Protein AF-A0A1N6MZE7-F1 (afdb_monomer)

Mean predicted aligned error: 17.65 Å

Foldseek 3Di:
DFDVLLVLLVVLQQVQAEPVRHRQWDWDWDCDPNDTAIWIKGKHQAVVSVVVSCVSSVADDPPDPDDCRHPQNSCLLLQWAWDPPVCVPDPRVRMTMTTRPDDPPFHDDPVLCVPQVRRPHDPVPPDSGRVVVCLNPPPVNVVSVVCRNPDDPPPDPPPDDPDPDDDDDDDDDDDDDDDDDDDDDDDDDDDDDDDDDDDDDDDDDDDDDDDDDDDDDDDDDDDDDD

Nearest PDB structures (foldseek):
  7ab2-assembly1_A  TM=2.166E-01  e=1.023E-01  Homo sapiens

Radius of gyration: 31.82 Å; Cα contacts (8 Å, |Δi|>4): 230; chains: 1; bounding box: 85×77×74 Å

pLDDT: mean 70.47, std 21.44, range [29.98, 97.25]

Solvent-accessible surface area (backbone atoms only — not comparable to full-atom values): 14855 Å² total; per-residue (Å²): 110,54,33,64,67,61,51,53,43,50,54,51,46,60,72,34,51,36,96,87,67,46,56,21,54,42,80,41,78,44,75,58,93,87,46,77,34,37,35,44,33,38,47,37,69,38,61,65,55,53,51,51,49,31,60,78,59,73,34,57,80,88,84,64,100,74,61,83,52,26,66,72,50,50,39,26,55,74,16,27,41,80,35,64,68,66,24,67,70,42,94,45,89,54,31,45,30,29,31,47,55,83,56,93,94,48,63,40,41,74,64,48,35,61,72,53,53,54,56,69,38,45,81,87,55,89,66,60,75,48,43,52,51,48,40,76,69,41,76,93,29,45,68,52,51,53,49,53,73,69,56,72,77,81,69,75,73,76,93,64,74,84,74,80,73,82,82,80,84,82,81,87,80,89,86,86,82,89,80,91,82,82,88,82,89,80,83,82,80,84,84,86,80,86,85,85,81,89,84,85,89,83,85,85,84,91,79,89,83,89,82,88,89,79,83,85,81,90,83,86,87,78,85,83,81,134

Secondary structure (DSSP, 8-state):
---HHHHHHHHHHHH-B-TTS-BSEEEEEEEETTEEEEEEEEEE-SHHHHHHHHHHTTPPPSSSTT-TTSHHHHHHHTTEEE-HHHHHHSS-TT-EEEEEPP-TT----HHHIIIIIGGG--TT----SSHHHHHHH-GGGHHHHHHHHH--------S---PPPP------------------------------------------------------------

Structure (mmCIF, N/CA/C/O backbone):
data_AF-A0A1N6MZE7-F1
#
_entry.id   AF-A0A1N6MZE7-F1
#
loop_
_atom_site.group_PDB
_atom_site.id
_atom_site.type_symbol
_atom_site.label_atom_id
_atom_site.label_alt_id
_atom_site.label_comp_id
_atom_site.label_asym_id
_atom_site.label_entity_id
_atom_site.label_seq_id
_atom_site.pdbx_PDB_ins_code
_atom_site.Cartn_x
_atom_site.Cartn_y
_atom_site.Cartn_z
_atom_site.occupancy
_atom_site.B_iso_or_equiv
_atom_site.auth_seq_id
_atom_site.auth_comp_id
_atom_site.auth_asym_id
_atom_site.auth_atom_id
_atom_site.pdbx_PDB_model_num
ATOM 1 N N . MET A 1 1 ? 16.487 -10.628 -1.265 1.00 71.69 1 MET A N 1
ATOM 2 C CA . MET A 1 1 ? 15.474 -11.278 -0.407 1.00 71.69 1 MET A CA 1
ATOM 3 C C . MET A 1 1 ? 14.456 -10.216 -0.022 1.00 71.69 1 MET A C 1
ATOM 5 O O . MET A 1 1 ? 14.913 -9.113 0.275 1.00 71.69 1 MET A O 1
ATOM 9 N N . PRO A 1 2 ? 13.144 -10.502 -0.085 1.00 80.56 2 PRO A N 1
ATOM 10 C CA . PRO A 1 2 ? 12.110 -9.539 0.282 1.00 80.56 2 PRO A CA 1
ATOM 11 C C . PRO A 1 2 ? 12.229 -9.109 1.754 1.00 80.56 2 PRO A C 1
ATOM 13 O O . PRO A 1 2 ? 12.645 -9.895 2.608 1.00 80.56 2 PRO A O 1
ATOM 16 N N . ASP A 1 3 ? 11.867 -7.863 2.052 1.00 87.06 3 ASP A N 1
ATOM 17 C CA . ASP A 1 3 ? 11.778 -7.343 3.419 1.00 87.06 3 ASP A CA 1
ATOM 18 C C . ASP A 1 3 ? 10.504 -7.862 4.108 1.00 87.06 3 ASP A C 1
ATOM 20 O O . ASP A 1 3 ? 9.404 -7.330 3.936 1.00 87.06 3 ASP A O 1
ATOM 24 N N . LEU A 1 4 ? 10.671 -8.908 4.922 1.00 88.12 4 LEU A N 1
ATOM 25 C CA . LEU A 1 4 ? 9.580 -9.562 5.648 1.00 88.12 4 LEU A CA 1
ATOM 26 C C . LEU A 1 4 ? 8.876 -8.633 6.649 1.00 88.12 4 LEU A C 1
ATOM 28 O O . LEU A 1 4 ? 7.691 -8.823 6.929 1.00 88.12 4 LEU A O 1
ATOM 32 N N . ALA A 1 5 ? 9.573 -7.628 7.190 1.00 88.31 5 ALA A N 1
ATOM 33 C CA . ALA A 1 5 ? 8.978 -6.683 8.128 1.00 88.31 5 ALA A CA 1
ATOM 34 C C . ALA A 1 5 ? 8.062 -5.691 7.400 1.00 88.31 5 ALA A C 1
ATOM 36 O O . ALA A 1 5 ? 6.988 -5.358 7.904 1.00 88.31 5 ALA A O 1
ATOM 37 N N . LEU A 1 6 ? 8.453 -5.241 6.203 1.00 89.25 6 LEU A N 1
ATOM 38 C CA . LEU A 1 6 ? 7.577 -4.441 5.343 1.00 89.25 6 LEU A CA 1
ATOM 39 C C . LEU A 1 6 ? 6.394 -5.251 4.817 1.00 89.25 6 LEU A C 1
ATOM 41 O O . LEU A 1 6 ? 5.282 -4.730 4.775 1.00 89.25 6 LEU A O 1
ATOM 45 N N . GLU A 1 7 ? 6.596 -6.523 4.481 1.00 92.06 7 GLU A N 1
ATOM 46 C CA . GLU A 1 7 ? 5.508 -7.405 4.059 1.00 92.06 7 GLU A CA 1
ATOM 47 C C . GLU A 1 7 ? 4.492 -7.640 5.188 1.00 92.06 7 GLU A C 1
ATOM 49 O O . GLU A 1 7 ? 3.283 -7.542 4.975 1.00 92.06 7 GLU A O 1
ATOM 54 N N . ALA A 1 8 ? 4.963 -7.896 6.413 1.00 92.56 8 ALA A N 1
ATOM 55 C CA . ALA A 1 8 ? 4.100 -8.027 7.583 1.00 92.56 8 ALA A CA 1
ATOM 56 C C . ALA A 1 8 ? 3.317 -6.735 7.866 1.00 92.56 8 ALA A C 1
ATOM 58 O O . ALA A 1 8 ? 2.106 -6.792 8.074 1.00 92.56 8 ALA A O 1
ATOM 59 N N . PHE A 1 9 ? 3.978 -5.575 7.796 1.00 94.06 9 PHE A N 1
ATOM 60 C CA . PHE A 1 9 ? 3.305 -4.284 7.938 1.00 94.06 9 PHE A CA 1
ATOM 61 C C . PHE A 1 9 ? 2.240 -4.071 6.854 1.00 94.06 9 PHE A C 1
ATOM 63 O O . PHE A 1 9 ? 1.120 -3.672 7.163 1.00 94.06 9 PHE A O 1
ATOM 70 N N . PHE A 1 10 ? 2.555 -4.389 5.595 1.00 95.25 10 PHE A N 1
ATOM 71 C CA . PHE A 1 10 ? 1.608 -4.273 4.490 1.00 95.25 10 PHE A CA 1
ATOM 72 C C . PHE A 1 10 ? 0.380 -5.177 4.680 1.00 95.25 10 PHE A C 1
ATOM 74 O O . PHE A 1 10 ? -0.740 -4.747 4.412 1.00 95.25 10 PHE A O 1
ATOM 81 N N . ARG A 1 11 ? 0.557 -6.397 5.206 1.00 95.88 11 ARG A N 1
ATOM 82 C CA . ARG A 1 11 ? -0.563 -7.289 5.556 1.00 95.88 11 ARG A CA 1
ATOM 83 C C . ARG A 1 11 ? -1.476 -6.693 6.625 1.00 95.88 11 ARG A C 1
ATOM 85 O O . ARG A 1 11 ? -2.691 -6.821 6.516 1.00 95.88 11 ARG A O 1
ATOM 92 N N . GLU A 1 12 ? -0.921 -6.051 7.649 1.00 96.81 12 GLU A N 1
ATOM 93 C CA . GLU A 1 12 ? -1.741 -5.383 8.668 1.00 96.81 12 GLU A CA 1
ATOM 94 C C . GLU A 1 12 ? -2.448 -4.146 8.116 1.00 96.81 12 GLU A C 1
ATOM 96 O O . GLU A 1 12 ? -3.631 -3.937 8.396 1.00 96.81 12 GLU A O 1
ATOM 101 N N . LEU A 1 13 ? -1.771 -3.375 7.263 1.00 96.88 13 LEU A N 1
ATOM 102 C CA . LEU A 1 13 ? -2.368 -2.248 6.553 1.00 96.88 13 LEU A CA 1
ATOM 103 C C . LEU A 1 13 ? -3.568 -2.693 5.703 1.00 96.88 13 LEU A C 1
ATOM 105 O O . LEU A 1 13 ? -4.629 -2.084 5.784 1.00 96.88 13 LEU A O 1
ATOM 109 N N . GLU A 1 14 ? -3.437 -3.788 4.954 1.00 96.31 14 GLU A N 1
ATOM 110 C CA . GLU A 1 14 ? -4.510 -4.333 4.116 1.00 96.31 14 GLU A CA 1
ATOM 111 C C . GLU A 1 14 ? -5.742 -4.775 4.922 1.00 96.31 14 GLU A C 1
ATOM 113 O O . GLU A 1 14 ? -6.877 -4.573 4.495 1.00 96.31 14 GLU A O 1
ATOM 118 N N . LYS A 1 15 ? -5.538 -5.364 6.104 1.00 96.94 15 LYS A N 1
ATOM 119 C CA . LYS A 1 15 ? -6.638 -5.805 6.980 1.00 96.94 15 LYS A CA 1
ATOM 120 C C . LYS A 1 15 ? -7.346 -4.649 7.684 1.00 96.94 15 LYS A C 1
ATOM 122 O O . LYS A 1 15 ? -8.407 -4.853 8.271 1.00 96.94 15 LYS A O 1
ATOM 127 N N . THR A 1 16 ? -6.742 -3.465 7.703 1.00 96.94 16 THR A N 1
ATOM 128 C CA . THR A 1 16 ? -7.241 -2.334 8.484 1.00 96.94 16 THR A CA 1
ATOM 129 C C . THR A 1 16 ? -8.435 -1.688 7.791 1.00 96.94 16 THR A C 1
ATOM 131 O O . THR A 1 16 ? -8.439 -1.473 6.577 1.00 96.94 16 THR A O 1
ATOM 134 N N . ARG A 1 17 ? -9.466 -1.374 8.577 1.00 97.25 17 ARG A N 1
ATOM 135 C CA . ARG A 1 17 ? -10.701 -0.748 8.106 1.00 97.25 17 ARG A CA 1
ATOM 136 C C . ARG A 1 17 ? -10.996 0.520 8.895 1.00 97.25 17 ARG A C 1
ATOM 138 O O . ARG A 1 17 ? -10.693 0.597 10.083 1.00 97.25 17 ARG A O 1
ATOM 145 N N . ASN A 1 18 ? -11.591 1.491 8.218 1.00 95.38 18 ASN A N 1
ATOM 146 C CA . ASN A 1 18 ? -12.169 2.684 8.818 1.00 95.38 18 ASN A CA 1
ATOM 147 C C . ASN A 1 18 ? -13.479 2.344 9.564 1.00 95.38 18 ASN A C 1
ATOM 149 O O . ASN A 1 18 ? -14.044 1.267 9.340 1.00 95.38 18 ASN A O 1
ATOM 153 N N . PRO A 1 19 ? -14.001 3.239 10.429 1.00 93.50 19 PRO A N 1
ATOM 154 C CA . PRO A 1 19 ? -15.222 2.995 11.207 1.00 93.50 19 PRO A CA 1
ATOM 155 C C . PRO A 1 19 ? -16.458 2.677 10.357 1.00 93.50 19 PRO A C 1
ATOM 157 O O . PRO A 1 19 ? -17.331 1.929 10.785 1.00 93.50 19 PRO A O 1
ATOM 160 N N . ASN A 1 20 ? -16.518 3.196 9.129 1.00 91.94 20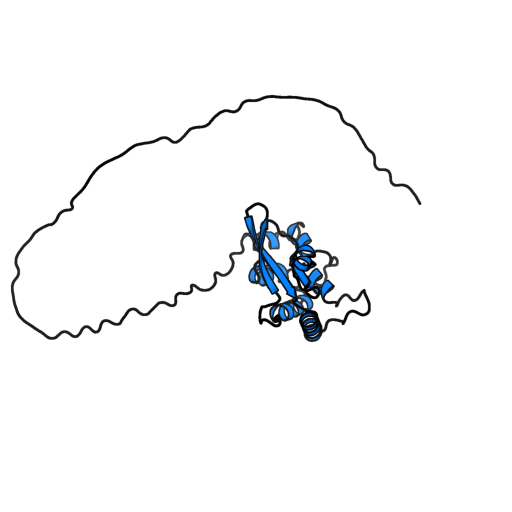 ASN A N 1
ATOM 161 C CA . ASN A 1 20 ? -17.568 2.883 8.157 1.00 91.94 20 ASN A CA 1
ATOM 162 C C . ASN A 1 20 ? -17.408 1.505 7.473 1.00 91.94 20 ASN A C 1
ATOM 164 O O . ASN A 1 20 ? -18.162 1.178 6.559 1.00 91.94 20 ASN A O 1
ATOM 168 N N . GLY A 1 21 ? -16.413 0.705 7.867 1.00 92.88 21 GLY A N 1
ATOM 169 C CA . GLY A 1 21 ? -16.126 -0.618 7.312 1.00 92.88 21 GLY A CA 1
ATOM 170 C C . GLY A 1 21 ? -15.321 -0.612 6.007 1.00 92.88 21 GLY A C 1
ATOM 171 O O . GLY A 1 21 ? -14.968 -1.689 5.506 1.00 92.88 21 GLY A O 1
ATOM 172 N N . THR A 1 22 ? -14.991 0.560 5.455 1.00 94.69 22 THR A N 1
ATOM 173 C CA . THR A 1 22 ? -14.160 0.661 4.247 1.00 94.69 22 THR A CA 1
ATOM 174 C C . THR A 1 22 ? -12.702 0.297 4.551 1.00 94.69 22 THR A C 1
ATOM 176 O O . THR A 1 22 ? -12.198 0.641 5.620 1.00 94.69 22 THR A O 1
ATOM 179 N N . PRO A 1 23 ? -11.997 -0.424 3.661 1.00 96.81 23 PRO A N 1
ATOM 180 C CA . PRO A 1 23 ? -10.564 -0.665 3.821 1.00 96.81 23 PRO A CA 1
ATOM 181 C C . PRO A 1 23 ? -9.776 0.647 3.805 1.00 96.81 23 PRO A C 1
ATOM 183 O O . PRO A 1 23 ? -10.066 1.524 2.992 1.00 96.81 23 PRO A O 1
ATOM 186 N N . VAL A 1 24 ? -8.749 0.763 4.654 1.00 96.56 24 VAL A N 1
ATOM 187 C CA . VAL A 1 24 ? -7.870 1.946 4.625 1.00 96.56 24 VAL A CA 1
ATOM 188 C C . VAL A 1 24 ? -7.021 1.977 3.361 1.00 96.56 24 VAL A C 1
ATOM 190 O O . VAL A 1 24 ? -6.772 3.050 2.831 1.00 96.56 24 VAL A O 1
ATOM 193 N N . LEU A 1 25 ? -6.584 0.816 2.865 1.00 97.00 25 LEU A N 1
ATOM 194 C CA . LEU A 1 25 ? -5.833 0.680 1.620 1.00 97.00 25 LEU A CA 1
ATOM 195 C C . LEU A 1 25 ? -6.804 0.431 0.463 1.00 97.00 25 LEU A C 1
ATOM 197 O O . LEU A 1 25 ? -7.502 -0.582 0.442 1.00 97.00 25 LEU A O 1
ATOM 201 N N . CYS A 1 26 ? -6.827 1.331 -0.512 1.00 94.00 26 CYS A N 1
ATOM 202 C CA . CYS A 1 26 ? -7.754 1.278 -1.635 1.00 94.00 26 CYS A CA 1
ATOM 203 C C . CYS A 1 26 ? -7.086 1.642 -2.966 1.00 94.00 26 CYS A C 1
ATOM 205 O O . CYS A 1 26 ? -6.068 2.335 -3.013 1.00 94.00 26 CYS A O 1
ATOM 207 N N . GLU A 1 27 ? -7.672 1.150 -4.059 1.00 93.19 27 GLU A N 1
ATOM 208 C CA . GLU A 1 27 ? -7.318 1.576 -5.412 1.00 93.19 27 GLU A CA 1
ATOM 209 C C . GLU A 1 27 ? -8.042 2.886 -5.736 1.00 93.19 27 GLU A C 1
ATOM 211 O O . GLU A 1 27 ? -9.261 2.997 -5.588 1.00 93.19 27 GLU A O 1
ATOM 216 N N . HIS A 1 28 ? -7.292 3.870 -6.213 1.00 87.88 28 HIS A N 1
ATOM 217 C CA . HIS A 1 28 ? -7.796 5.151 -6.673 1.00 87.88 28 HIS A CA 1
ATOM 218 C C . HIS A 1 28 ? -7.475 5.327 -8.157 1.00 87.88 28 HIS A C 1
ATOM 220 O O . HIS A 1 28 ? -6.433 4.893 -8.643 1.00 87.88 28 HIS A O 1
ATOM 226 N N . HIS A 1 29 ? -8.376 5.970 -8.896 1.00 85.81 29 HIS A N 1
ATOM 227 C CA . HIS A 1 29 ? -8.136 6.307 -10.292 1.00 85.81 29 HIS A CA 1
ATOM 228 C C . HIS A 1 29 ? -7.615 7.727 -10.400 1.00 85.81 29 HIS A C 1
ATOM 230 O O . HIS A 1 29 ? -8.349 8.678 -10.147 1.00 85.81 29 HIS A O 1
ATOM 236 N N . GLU A 1 30 ? -6.378 7.860 -10.849 1.00 77.81 30 GLU A N 1
ATOM 237 C CA . GLU A 1 30 ? -5.796 9.151 -11.147 1.00 77.81 30 GLU A CA 1
ATOM 238 C C . GLU A 1 30 ? -6.003 9.492 -12.622 1.00 77.81 30 GLU A C 1
ATOM 240 O O . GLU A 1 30 ? -5.798 8.663 -13.509 1.00 77.81 30 GLU A O 1
ATOM 245 N N . SER A 1 31 ? -6.431 10.723 -12.888 1.00 69.38 31 SER A N 1
ATOM 246 C CA . SER A 1 31 ? -6.530 11.249 -14.249 1.00 69.38 31 SER A CA 1
ATOM 247 C C . SER A 1 31 ? -5.324 12.142 -14.510 1.00 69.38 31 SER A C 1
ATOM 249 O O . SER A 1 31 ? -5.370 13.340 -14.243 1.00 69.38 31 SER A O 1
ATOM 251 N N . ILE A 1 32 ? -4.232 11.559 -15.011 1.00 63.97 32 ILE A N 1
ATOM 252 C CA . ILE A 1 32 ? -3.054 12.316 -15.451 1.00 63.97 32 ILE A CA 1
ATOM 253 C C . ILE A 1 32 ? -3.088 12.379 -16.978 1.00 63.97 32 ILE A C 1
ATOM 255 O O . ILE A 1 32 ? -3.024 11.349 -17.644 1.00 63.97 32 ILE A O 1
ATOM 259 N N . ASN A 1 33 ? -3.153 13.585 -17.549 1.00 55.25 33 ASN A N 1
ATOM 260 C CA . ASN A 1 33 ? -3.057 13.809 -19.000 1.00 55.25 33 ASN A CA 1
ATOM 261 C C . ASN A 1 33 ? -4.025 12.938 -19.831 1.00 55.25 33 ASN A C 1
ATOM 263 O O . ASN A 1 33 ? -3.609 12.309 -20.798 1.00 55.25 33 ASN A O 1
ATOM 267 N N . GLN A 1 34 ? -5.304 12.874 -19.434 1.00 58.25 34 GLN A N 1
ATOM 268 C CA . GLN A 1 34 ? -6.376 12.087 -20.081 1.00 58.25 34 GLN A CA 1
ATOM 269 C C . GLN A 1 34 ? -6.224 10.555 -20.017 1.00 58.25 34 GLN A C 1
ATOM 271 O O . GLN A 1 34 ? -7.184 9.844 -20.311 1.00 58.25 34 GLN A O 1
ATOM 276 N N . ASN A 1 35 ? -5.088 10.037 -19.548 1.00 63.16 35 ASN A N 1
ATOM 277 C CA . ASN A 1 35 ? -4.936 8.625 -19.229 1.00 63.16 35 ASN A CA 1
ATOM 278 C C . ASN A 1 35 ? -5.392 8.377 -17.790 1.00 63.16 35 ASN A C 1
ATOM 280 O O . ASN A 1 35 ? -4.890 8.975 -16.836 1.00 63.16 35 ASN A O 1
ATOM 284 N N . ARG A 1 36 ? -6.375 7.487 -17.641 1.00 73.38 36 ARG A N 1
ATOM 285 C CA . ARG A 1 36 ? -6.889 7.061 -16.341 1.00 73.38 36 ARG A CA 1
ATOM 286 C C . ARG A 1 36 ? -6.038 5.903 -15.836 1.00 73.38 36 ARG A C 1
ATOM 288 O O . ARG A 1 36 ? -6.270 4.770 -16.243 1.00 73.38 36 ARG A O 1
ATOM 295 N N . THR A 1 37 ? -5.088 6.186 -14.954 1.00 82.12 37 THR A N 1
ATOM 296 C CA . THR A 1 37 ? -4.242 5.162 -14.328 1.00 82.12 37 THR A CA 1
ATOM 297 C C . THR A 1 37 ? -4.764 4.796 -12.944 1.00 82.12 37 THR A C 1
ATOM 299 O O . THR A 1 37 ? -5.327 5.631 -12.233 1.00 82.12 37 THR A O 1
ATOM 302 N N . ARG A 1 38 ? -4.598 3.539 -12.539 1.00 87.56 38 ARG A N 1
ATOM 303 C CA . ARG A 1 38 ? -4.862 3.088 -11.167 1.00 87.56 38 ARG A CA 1
ATOM 304 C C . ARG A 1 38 ? -3.631 3.292 -10.295 1.00 87.56 38 ARG A C 1
ATOM 306 O O . ARG A 1 38 ? -2.525 2.951 -10.697 1.00 87.56 38 ARG A O 1
ATOM 313 N N . THR A 1 39 ? -3.858 3.804 -9.095 1.00 90.12 39 THR A N 1
ATOM 314 C CA . THR A 1 39 ? -2.859 3.995 -8.042 1.00 90.12 39 THR A CA 1
ATOM 315 C C . THR A 1 39 ? -3.398 3.468 -6.715 1.00 90.12 39 THR A C 1
ATOM 317 O O . THR A 1 39 ? -4.594 3.204 -6.583 1.00 90.12 39 THR A O 1
ATOM 320 N N . LEU A 1 40 ? -2.528 3.329 -5.718 1.00 92.88 40 LEU A N 1
ATOM 321 C CA . LEU A 1 40 ? -2.915 2.965 -4.360 1.00 92.88 40 LEU A CA 1
ATOM 322 C C . LEU A 1 40 ? -2.919 4.184 -3.446 1.00 92.88 40 LEU A C 1
ATOM 324 O O . LEU A 1 40 ? -1.994 5.000 -3.449 1.00 92.88 40 LEU A O 1
ATOM 328 N N . THR A 1 41 ? -3.940 4.254 -2.604 1.00 93.75 41 THR A N 1
ATOM 329 C CA . THR A 1 41 ? -4.081 5.254 -1.551 1.00 93.75 41 THR A CA 1
ATOM 330 C C . THR A 1 41 ? -4.369 4.579 -0.221 1.00 93.75 41 THR A C 1
ATOM 332 O O . THR A 1 41 ? -5.050 3.559 -0.158 1.00 93.75 41 THR A O 1
ATOM 335 N N . VAL A 1 42 ? -3.854 5.170 0.848 1.00 96.06 42 VAL A N 1
ATOM 336 C CA . VAL A 1 42 ? -4.148 4.825 2.232 1.00 96.06 42 VAL A CA 1
ATOM 337 C C . VAL A 1 42 ? -4.912 5.988 2.843 1.00 96.06 42 VAL A C 1
ATOM 339 O O . VAL A 1 42 ? -4.385 7.095 2.920 1.00 96.06 42 VAL A O 1
ATOM 342 N N . VAL A 1 43 ? -6.141 5.745 3.277 1.00 94.94 43 VAL A N 1
ATOM 343 C CA . VAL A 1 43 ? -7.029 6.753 3.857 1.00 94.94 43 VAL A CA 1
ATOM 344 C C . VAL A 1 43 ? -7.371 6.343 5.281 1.00 94.94 43 VAL A C 1
ATOM 346 O O . VAL A 1 43 ? -8.079 5.359 5.498 1.00 94.94 43 VAL A O 1
ATOM 349 N N . PHE A 1 44 ? -6.877 7.112 6.249 1.00 94.75 44 PHE A N 1
ATOM 350 C CA . PHE A 1 44 ? -7.248 6.980 7.653 1.00 94.75 44 PHE A CA 1
ATOM 351 C C . PHE A 1 44 ? -8.252 8.067 8.017 1.00 94.75 44 PHE A C 1
ATOM 353 O O . PHE A 1 44 ? -7.892 9.243 8.022 1.00 94.75 44 PHE A O 1
ATOM 360 N N . GLU A 1 45 ? -9.478 7.687 8.372 1.00 91.62 45 GLU A N 1
ATOM 361 C CA . GLU A 1 45 ? -10.539 8.655 8.689 1.00 91.62 45 GLU A CA 1
ATOM 362 C C . GLU A 1 45 ? -10.329 9.399 10.013 1.00 91.62 45 GLU A C 1
ATOM 364 O O . GLU A 1 45 ? -10.770 10.540 10.140 1.00 91.62 45 GLU A O 1
ATOM 369 N N . ASN A 1 46 ? -9.658 8.780 10.988 1.00 90.88 46 ASN A N 1
ATOM 370 C CA . ASN A 1 46 ? -9.401 9.366 12.305 1.00 90.88 46 ASN A CA 1
ATOM 371 C C . ASN A 1 46 ? -8.104 8.826 12.942 1.00 90.88 46 ASN A C 1
ATOM 373 O O . ASN A 1 46 ? -7.410 7.970 12.377 1.00 90.88 46 ASN A O 1
ATOM 377 N N . GLU A 1 47 ? -7.753 9.354 14.118 1.00 91.06 47 GLU A N 1
ATOM 378 C CA . GLU A 1 47 ? -6.552 8.944 14.859 1.00 91.06 47 GLU A CA 1
ATOM 379 C C . GLU A 1 47 ? -6.677 7.548 15.486 1.00 91.06 47 GLU A C 1
ATOM 381 O O . GLU A 1 47 ? -5.674 6.836 15.571 1.00 91.06 47 GLU A O 1
ATOM 386 N N . ASP A 1 48 ? -7.885 7.114 15.852 1.00 92.69 48 ASP A N 1
ATOM 387 C CA . ASP A 1 48 ? -8.119 5.806 16.473 1.00 92.69 48 ASP A CA 1
ATOM 388 C C . ASP A 1 48 ? -7.716 4.653 15.550 1.00 92.69 48 ASP A C 1
ATOM 390 O O . ASP A 1 48 ? -7.020 3.731 15.979 1.00 92.69 48 ASP A O 1
ATOM 394 N N . VAL A 1 49 ? -8.061 4.735 14.259 1.00 93.88 49 VAL A N 1
ATOM 395 C CA . VAL A 1 49 ? -7.657 3.736 13.254 1.00 93.88 49 VAL A CA 1
ATOM 396 C C . VAL A 1 49 ? -6.134 3.694 13.110 1.00 93.88 49 VAL A C 1
ATOM 398 O O . VAL A 1 49 ? -5.538 2.618 13.029 1.00 93.88 49 VAL A O 1
ATOM 401 N N . ARG A 1 50 ? -5.467 4.858 13.115 1.00 93.12 50 ARG A N 1
ATOM 402 C CA . ARG A 1 50 ? -3.997 4.923 13.055 1.00 93.12 50 ARG A CA 1
ATOM 403 C C . ARG A 1 50 ? -3.371 4.306 14.296 1.00 93.12 50 ARG A C 1
ATOM 405 O O . ARG A 1 50 ? -2.379 3.587 14.193 1.00 93.12 50 ARG A O 1
ATOM 412 N N . HIS A 1 51 ? -3.930 4.586 15.465 1.00 91.69 51 HIS A N 1
ATOM 413 C CA . HIS A 1 51 ? -3.453 4.057 16.730 1.00 91.69 51 HIS A CA 1
ATOM 414 C C . HIS A 1 51 ? -3.646 2.536 16.836 1.00 91.69 51 HIS A C 1
ATOM 416 O O . HIS A 1 51 ? -2.717 1.845 17.260 1.00 91.69 51 HIS A O 1
ATOM 422 N N . ASP A 1 52 ? -4.785 2.003 16.388 1.00 93.31 52 ASP A N 1
ATOM 423 C CA . ASP A 1 52 ? -5.024 0.560 16.278 1.00 93.31 52 ASP A CA 1
ATOM 424 C C . ASP A 1 52 ? -4.000 -0.116 15.353 1.00 93.31 52 ASP A C 1
ATOM 426 O O . ASP A 1 52 ? -3.325 -1.064 15.763 1.00 93.31 52 ASP A O 1
ATOM 430 N N . LEU A 1 53 ? -3.797 0.424 14.144 1.00 95.12 53 LEU A N 1
ATOM 431 C CA . LEU A 1 53 ? -2.797 -0.101 13.213 1.00 95.12 53 LEU A CA 1
ATOM 432 C C . LEU A 1 53 ? -1.394 -0.086 13.831 1.00 95.12 53 LEU A C 1
ATOM 434 O O . LEU A 1 53 ? -0.674 -1.078 13.732 1.00 95.12 53 LEU A O 1
ATOM 438 N N . ARG A 1 54 ? -0.999 1.005 14.502 1.00 93.38 54 ARG A N 1
ATOM 439 C CA . ARG A 1 54 ? 0.301 1.076 15.190 1.00 93.38 54 ARG A CA 1
ATOM 440 C C . ARG A 1 54 ? 0.447 -0.033 16.230 1.00 93.38 54 ARG A C 1
ATOM 442 O O . ARG A 1 54 ? 1.508 -0.644 16.291 1.00 93.38 54 ARG A O 1
ATOM 449 N N . LYS A 1 55 ? -0.598 -0.323 17.011 1.00 91.94 55 LYS A N 1
ATOM 450 C CA . LYS A 1 55 ? -0.579 -1.412 17.999 1.00 91.94 55 LYS A CA 1
ATOM 451 C C . LYS A 1 55 ? -0.432 -2.781 17.337 1.00 91.94 55 LYS A C 1
ATOM 453 O O . LYS A 1 55 ? 0.458 -3.533 17.726 1.00 91.94 55 LYS A O 1
ATOM 458 N N . ARG A 1 56 ? -1.258 -3.086 16.330 1.00 93.50 56 ARG A N 1
ATOM 459 C CA . ARG A 1 56 ? -1.241 -4.384 15.629 1.00 93.50 56 ARG A CA 1
ATOM 460 C C . ARG A 1 56 ? 0.050 -4.631 14.856 1.00 93.50 56 ARG A C 1
ATOM 462 O O . ARG A 1 56 ? 0.538 -5.752 14.823 1.00 93.50 56 ARG A O 1
ATOM 469 N N . ALA A 1 57 ? 0.633 -3.581 14.286 1.00 91.38 57 ALA A N 1
ATOM 470 C CA . ALA A 1 57 ? 1.904 -3.652 13.575 1.00 91.38 57 ALA A CA 1
ATOM 471 C C . ALA A 1 57 ? 3.138 -3.430 14.473 1.00 91.38 57 ALA A C 1
ATOM 473 O O . ALA A 1 57 ? 4.246 -3.297 13.954 1.00 91.38 57 ALA A O 1
ATOM 474 N N . HIS A 1 58 ? 2.969 -3.369 15.801 1.00 88.06 58 HIS A N 1
ATOM 475 C CA . HIS A 1 58 ? 4.051 -3.152 16.772 1.00 88.06 58 HIS A CA 1
ATOM 476 C C . HIS A 1 58 ? 4.932 -1.924 16.458 1.00 88.06 58 HIS A C 1
ATOM 478 O O . HIS A 1 58 ? 6.159 -1.947 16.595 1.00 88.06 58 HIS A O 1
ATOM 484 N N . LEU A 1 59 ? 4.302 -0.836 16.013 1.00 85.44 59 LEU A N 1
ATOM 485 C CA . LEU A 1 59 ? 4.958 0.435 15.725 1.00 85.44 59 LEU A CA 1
ATOM 486 C C . LEU A 1 59 ? 5.089 1.281 16.992 1.00 85.44 59 LEU A C 1
ATOM 488 O O . LEU A 1 59 ? 4.258 1.227 17.899 1.00 85.44 59 LEU A O 1
ATOM 492 N N . ILE A 1 60 ? 6.127 2.112 17.037 1.00 78.44 60 ILE A N 1
ATOM 493 C CA . ILE A 1 60 ? 6.360 3.005 18.176 1.00 78.44 60 ILE A CA 1
ATOM 494 C C . ILE A 1 60 ? 5.333 4.146 18.133 1.00 78.44 60 ILE A C 1
ATOM 496 O O . ILE A 1 60 ? 5.190 4.817 17.108 1.00 78.44 60 ILE A O 1
ATOM 500 N N . LEU A 1 61 ? 4.634 4.390 19.251 1.00 66.12 61 LEU A N 1
ATOM 501 C CA . LEU A 1 61 ? 3.809 5.591 19.425 1.00 66.12 61 LEU A CA 1
ATOM 502 C C . LEU A 1 61 ? 4.728 6.821 19.399 1.00 66.12 61 LEU A C 1
ATOM 504 O O . LEU A 1 61 ? 5.614 6.962 20.245 1.00 66.12 61 LEU A O 1
ATOM 508 N N . GLU A 1 62 ? 4.543 7.702 18.418 1.00 62.41 62 GLU A N 1
ATOM 509 C CA . GLU A 1 62 ? 5.396 8.873 18.220 1.00 62.41 62 GLU A CA 1
ATOM 510 C C . GLU A 1 62 ? 5.327 9.828 19.427 1.00 62.41 62 GLU A C 1
ATOM 512 O O . GLU A 1 62 ? 4.417 10.637 19.567 1.00 62.41 62 GLU A O 1
ATOM 517 N N . ARG A 1 63 ? 6.325 9.740 20.315 1.00 55.56 63 ARG A N 1
ATOM 518 C CA . ARG A 1 63 ? 6.718 10.822 21.240 1.00 55.56 63 ARG A CA 1
ATOM 519 C C . ARG A 1 63 ? 8.196 11.213 21.120 1.00 55.56 63 ARG A C 1
ATOM 521 O O . ARG A 1 63 ? 8.623 12.166 21.760 1.00 55.56 63 ARG A O 1
ATOM 528 N N . LYS A 1 64 ? 8.989 10.509 20.300 1.00 50.34 64 LYS A N 1
ATOM 529 C CA . LYS A 1 64 ? 10.397 10.838 20.009 1.00 50.34 64 LYS A CA 1
ATOM 530 C C . LYS A 1 64 ? 10.660 10.692 18.505 1.00 50.34 64 LYS A C 1
ATOM 532 O O . LYS A 1 64 ? 10.513 9.615 17.934 1.00 50.34 64 LYS A O 1
ATOM 537 N N . SER A 1 65 ? 11.000 11.808 17.873 1.00 46.88 65 SER A N 1
ATOM 538 C CA . SER A 1 65 ? 10.832 12.143 16.450 1.00 46.88 65 SER A CA 1
ATOM 539 C C . SER A 1 65 ? 11.810 11.502 15.448 1.00 46.88 65 SER A C 1
ATOM 541 O O . SER A 1 65 ? 12.020 12.044 14.366 1.00 46.88 65 SER A O 1
ATOM 543 N N . SER A 1 66 ? 12.409 10.342 15.726 1.00 54.19 66 SER A N 1
ATOM 544 C CA . SER A 1 66 ? 13.408 9.768 14.804 1.00 54.19 66 SER A CA 1
ATOM 545 C C . SER A 1 66 ? 13.376 8.252 14.632 1.00 54.19 66 SER A C 1
ATOM 547 O O . SER A 1 66 ? 14.131 7.733 13.809 1.00 54.19 66 SER A O 1
ATOM 549 N N . ALA A 1 67 ? 12.467 7.525 15.283 1.00 62.22 67 ALA A N 1
ATOM 550 C CA . ALA A 1 67 ? 12.448 6.067 15.187 1.00 62.22 67 ALA A CA 1
ATOM 551 C C . ALA A 1 67 ? 12.147 5.592 13.758 1.00 62.22 67 ALA A C 1
ATOM 553 O O . ALA A 1 67 ? 11.187 6.049 13.155 1.00 62.22 67 ALA A O 1
ATOM 554 N N . SER A 1 68 ? 12.938 4.669 13.211 1.00 67.38 68 SER A N 1
ATOM 555 C CA . SER A 1 68 ? 12.692 4.004 11.915 1.00 67.38 68 SER A CA 1
ATOM 556 C C . SER A 1 68 ? 11.384 3.199 11.876 1.00 67.38 68 SER A C 1
ATOM 558 O O . SER A 1 68 ? 10.937 2.806 10.803 1.00 67.38 68 SER A O 1
ATOM 560 N N . ASN A 1 69 ? 10.758 2.979 13.035 1.00 76.62 69 ASN A N 1
ATOM 56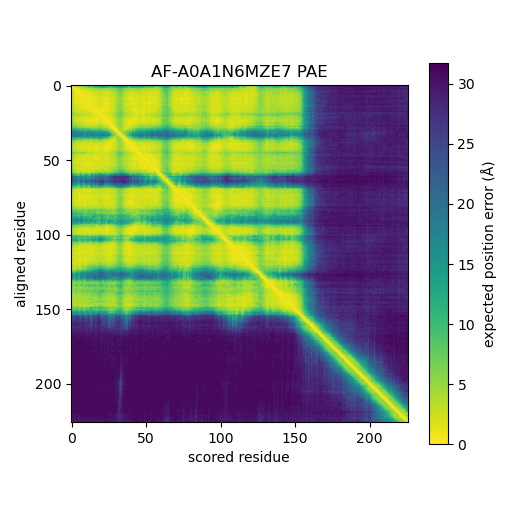1 C CA . ASN A 1 69 ? 9.571 2.150 13.218 1.00 76.62 69 ASN A CA 1
ATOM 562 C C . ASN A 1 69 ? 8.292 2.962 13.510 1.00 76.62 69 ASN A C 1
ATOM 564 O O . ASN A 1 69 ? 7.448 2.533 14.297 1.00 76.62 69 ASN A O 1
ATOM 568 N N . SER A 1 70 ? 8.174 4.162 12.935 1.00 86.94 70 SER A N 1
ATOM 569 C CA . SER A 1 70 ? 6.952 4.969 13.018 1.00 86.94 70 SER A CA 1
ATOM 570 C C . SER A 1 70 ? 6.043 4.762 11.803 1.00 86.94 70 SER A C 1
ATOM 572 O O . SER A 1 70 ? 6.504 4.360 10.732 1.00 86.94 70 SER A O 1
ATOM 574 N N . LEU A 1 71 ? 4.740 5.029 11.960 1.00 90.31 71 LEU A N 1
ATOM 575 C CA . LEU A 1 71 ? 3.745 4.820 10.899 1.00 90.31 71 LEU A CA 1
ATOM 576 C C . LEU A 1 71 ? 4.054 5.624 9.620 1.00 90.31 71 LEU A C 1
ATOM 578 O O . LEU A 1 71 ? 4.120 5.001 8.559 1.00 90.31 71 LEU A O 1
ATOM 582 N N . PRO A 1 72 ? 4.319 6.948 9.677 1.00 89.12 72 PRO A N 1
ATOM 583 C CA . PRO A 1 72 ? 4.677 7.713 8.482 1.00 89.12 72 PRO A CA 1
ATOM 584 C C . PRO A 1 72 ? 5.907 7.152 7.767 1.00 89.12 72 PRO A C 1
ATOM 586 O O . PRO A 1 72 ? 5.924 7.062 6.544 1.00 89.12 72 PRO A O 1
ATOM 589 N N . LYS A 1 73 ? 6.921 6.707 8.520 1.00 86.56 73 LYS A N 1
ATOM 590 C CA . LYS A 1 73 ? 8.127 6.119 7.931 1.00 86.56 73 LYS A CA 1
ATOM 591 C C . LYS A 1 73 ? 7.872 4.763 7.297 1.00 86.56 73 LYS A C 1
ATOM 593 O O . LYS A 1 73 ? 8.414 4.506 6.231 1.00 86.56 73 LYS A O 1
ATOM 598 N N . LYS A 1 74 ? 7.047 3.909 7.904 1.00 89.38 74 LYS A N 1
ATOM 599 C CA . LYS A 1 74 ? 6.671 2.615 7.317 1.00 89.38 74 LYS A CA 1
ATOM 600 C C . LYS A 1 74 ? 5.862 2.784 6.032 1.00 89.38 74 LYS A C 1
ATOM 602 O O . LYS A 1 74 ? 6.125 2.089 5.055 1.00 89.38 74 LYS A O 1
ATOM 607 N N . LEU A 1 75 ? 4.943 3.748 6.001 1.00 91.62 75 LEU A N 1
ATOM 608 C CA . LEU A 1 75 ? 4.215 4.122 4.786 1.00 91.62 75 LEU A CA 1
ATOM 609 C C . LEU A 1 75 ? 5.166 4.663 3.711 1.00 91.62 75 LEU A C 1
ATOM 611 O O . LEU A 1 75 ? 5.128 4.196 2.576 1.00 91.62 75 LEU A O 1
ATOM 615 N N . HIS A 1 76 ? 6.093 5.544 4.087 1.00 88.19 76 HIS A N 1
ATOM 616 C CA . HIS A 1 76 ? 7.113 6.068 3.179 1.00 88.19 76 HIS A CA 1
ATOM 617 C C . HIS A 1 76 ? 8.057 4.976 2.651 1.00 88.19 76 HIS A C 1
ATOM 619 O O . HIS A 1 76 ? 8.385 4.962 1.467 1.00 88.19 76 HIS A O 1
ATOM 625 N N . GLN A 1 77 ? 8.442 4.004 3.486 1.00 87.25 77 GLN A N 1
ATOM 626 C CA . GLN A 1 77 ? 9.221 2.838 3.061 1.00 87.25 77 GLN A CA 1
ATOM 627 C C . GLN A 1 77 ? 8.472 2.006 2.019 1.00 87.25 77 GLN A C 1
ATOM 629 O O . GLN A 1 77 ? 9.103 1.512 1.097 1.00 87.25 77 GLN A O 1
ATOM 634 N N . LEU A 1 78 ? 7.145 1.895 2.115 1.00 89.56 78 LEU A N 1
ATOM 635 C CA . LEU A 1 78 ? 6.292 1.294 1.083 1.00 89.56 78 LEU A CA 1
ATOM 636 C C . LEU A 1 78 ? 6.064 2.220 -0.134 1.00 89.56 78 LEU A C 1
ATOM 638 O O . LEU A 1 78 ? 5.385 1.850 -1.085 1.00 89.56 78 LEU A O 1
ATOM 642 N N . GLY A 1 79 ? 6.639 3.421 -0.145 1.00 89.62 79 GLY A N 1
ATOM 643 C CA . GLY A 1 79 ? 6.494 4.389 -1.229 1.00 89.62 79 GLY A CA 1
ATOM 644 C C . GLY A 1 79 ? 5.209 5.212 -1.176 1.00 89.62 79 GLY A C 1
ATOM 645 O O . GLY A 1 79 ? 4.874 5.835 -2.177 1.00 89.62 79 GLY A O 1
ATOM 646 N N . PHE A 1 80 ? 4.483 5.219 -0.056 1.00 90.88 80 PHE A N 1
ATOM 647 C CA . PHE A 1 80 ? 3.342 6.110 0.150 1.00 90.88 80 PHE A CA 1
ATOM 648 C C . PHE A 1 80 ? 3.798 7.440 0.754 1.00 90.88 80 PHE A C 1
ATOM 650 O O . PHE A 1 80 ? 4.456 7.472 1.792 1.00 90.88 80 PHE A O 1
ATOM 657 N N . GLU A 1 81 ? 3.390 8.541 0.137 1.00 90.06 81 GLU A N 1
ATOM 658 C CA . GLU A 1 81 ? 3.673 9.906 0.579 1.00 90.06 81 GLU A CA 1
ATOM 659 C C . GLU A 1 81 ? 2.398 10.578 1.076 1.00 90.06 81 GLU A C 1
ATOM 661 O O . GLU A 1 81 ? 1.309 10.295 0.583 1.00 90.06 81 GLU A O 1
ATOM 666 N N . HIS A 1 82 ? 2.515 11.491 2.041 1.00 89.88 82 HIS A N 1
ATOM 667 C CA . HIS A 1 82 ? 1.358 12.241 2.535 1.00 89.88 82 HIS A CA 1
ATOM 668 C C . HIS A 1 82 ? 0.794 13.138 1.426 1.00 89.88 82 HIS A C 1
ATOM 670 O O . HIS A 1 82 ? 1.439 14.095 0.994 1.00 89.88 82 HIS A O 1
ATOM 676 N N . ASP A 1 83 ? -0.437 12.860 1.001 1.00 88.06 83 ASP A N 1
ATOM 677 C CA . ASP A 1 83 ? -1.183 13.700 0.075 1.00 88.06 83 ASP A CA 1
ATOM 678 C C . ASP A 1 83 ? -1.901 14.816 0.844 1.00 88.06 83 ASP A C 1
ATOM 680 O O . ASP A 1 83 ? -3.010 14.660 1.370 1.00 88.06 83 ASP A O 1
ATOM 684 N N . ARG A 1 84 ? -1.230 15.968 0.934 1.00 82.31 84 ARG A N 1
ATOM 685 C CA . ARG A 1 84 ? -1.760 17.155 1.619 1.00 82.31 84 ARG A CA 1
ATOM 686 C C . ARG A 1 84 ? -3.001 17.726 0.936 1.00 82.31 84 ARG A C 1
ATOM 688 O O . ARG A 1 84 ? -3.824 18.312 1.627 1.00 82.31 84 ARG A O 1
ATOM 695 N N . LEU A 1 85 ? -3.131 17.563 -0.383 1.00 79.50 85 LEU A N 1
ATOM 696 C CA . LEU A 1 85 ? -4.254 18.096 -1.156 1.00 79.50 85 LEU A CA 1
ATOM 697 C C . LEU A 1 85 ? -5.517 17.268 -0.910 1.00 79.50 85 LEU A C 1
ATOM 699 O O . LEU A 1 85 ? -6.580 17.822 -0.648 1.00 79.50 85 LEU A O 1
ATOM 703 N N . MET A 1 86 ? -5.400 15.938 -0.929 1.00 77.56 86 MET A N 1
ATOM 704 C CA . MET A 1 86 ? -6.526 15.061 -0.600 1.00 77.56 86 MET A CA 1
ATOM 705 C C . MET A 1 86 ? -6.902 15.143 0.883 1.00 77.56 86 MET A C 1
ATOM 707 O O . MET A 1 86 ? -8.085 15.116 1.211 1.00 77.56 86 MET A O 1
ATOM 711 N N . SER A 1 87 ? -5.916 15.299 1.775 1.00 77.12 87 SER A N 1
ATOM 712 C CA . SER A 1 87 ? -6.174 15.452 3.215 1.00 77.12 87 SER A CA 1
ATOM 713 C C . SER A 1 87 ? -6.871 16.779 3.550 1.00 77.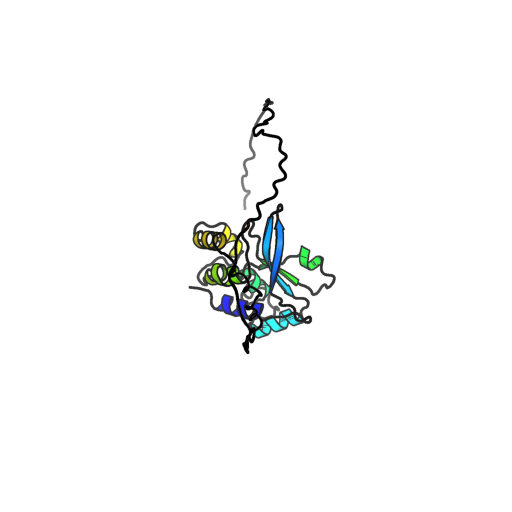12 87 SER A C 1
ATOM 715 O O . SER A 1 87 ? -7.718 16.822 4.436 1.00 77.12 87 SER A O 1
ATOM 717 N N . SER A 1 88 ? -6.559 17.875 2.850 1.00 71.19 88 SER A N 1
ATOM 718 C CA . SER A 1 88 ? -7.225 19.167 3.081 1.00 71.19 88 SER A CA 1
ATOM 719 C C . SER A 1 88 ? -8.624 19.246 2.466 1.00 71.19 88 SER A C 1
ATOM 721 O O . SER A 1 88 ? -9.458 20.014 2.942 1.00 71.19 88 SER A O 1
ATOM 723 N N . ALA A 1 89 ? -8.908 18.442 1.437 1.00 69.75 89 ALA A N 1
ATOM 724 C CA . ALA A 1 89 ? -10.237 18.340 0.837 1.00 69.75 89 ALA A CA 1
ATOM 725 C C . ALA A 1 89 ? -11.251 17.621 1.746 1.00 69.75 89 ALA A C 1
ATOM 727 O O . ALA A 1 89 ? -12.464 17.777 1.575 1.00 69.75 89 ALA A O 1
ATOM 728 N N . THR A 1 90 ? -10.783 16.838 2.721 1.00 65.38 90 THR A N 1
ATOM 729 C CA . THR A 1 90 ? -11.662 16.208 3.706 1.00 65.38 90 THR A CA 1
ATOM 730 C C . THR A 1 90 ? -12.046 17.189 4.809 1.00 65.38 90 THR A C 1
ATOM 732 O O . THR A 1 90 ? -11.196 17.816 5.427 1.00 65.38 90 THR A O 1
ATOM 735 N N . LYS A 1 91 ? -13.350 17.288 5.105 1.00 68.31 91 LYS A N 1
ATOM 736 C CA . LYS A 1 91 ? -13.895 18.167 6.161 1.00 68.31 91 LYS A CA 1
ATOM 737 C C . LYS A 1 91 ? -13.453 17.783 7.581 1.00 68.31 91 LYS A C 1
ATOM 739 O O . LYS A 1 91 ? -13.700 18.540 8.513 1.00 68.31 91 LYS A O 1
ATOM 744 N N . ASN A 1 92 ? -12.852 16.606 7.748 1.00 73.19 92 ASN A N 1
ATOM 745 C CA . ASN A 1 92 ? -12.364 16.112 9.025 1.00 73.19 92 ASN A CA 1
ATOM 746 C C . ASN A 1 92 ? -10.859 16.382 9.142 1.00 73.19 92 ASN A C 1
ATOM 748 O O . ASN A 1 92 ? -10.070 15.781 8.415 1.00 73.19 92 ASN A O 1
ATOM 752 N N . SER A 1 93 ? -10.467 17.245 10.082 1.00 70.44 93 SER A N 1
ATOM 753 C CA . SER A 1 93 ? -9.063 17.582 10.360 1.00 70.44 93 SER A CA 1
ATOM 754 C C . SER A 1 93 ? -8.227 16.395 10.838 1.00 70.44 93 SER A C 1
ATOM 756 O O . SER A 1 93 ? -7.002 16.465 10.825 1.00 70.44 93 SER A O 1
ATOM 758 N N . GLU A 1 94 ? -8.870 15.309 11.269 1.00 82.94 94 GLU A N 1
ATOM 759 C CA . GLU A 1 94 ? -8.189 14.087 11.690 1.00 82.94 94 GLU A CA 1
ATOM 760 C C . GLU A 1 94 ? -7.952 13.099 10.548 1.00 82.94 94 GLU A C 1
ATOM 762 O O . GLU A 1 94 ? -7.250 12.105 10.747 1.00 82.94 94 GLU A O 1
ATOM 767 N N . CYS A 1 95 ? -8.503 13.351 9.361 1.00 88.31 95 CYS A N 1
ATOM 768 C CA . CYS A 1 95 ? -8.288 12.504 8.201 1.00 88.31 95 CYS A CA 1
ATOM 769 C C . CYS A 1 95 ? -6.848 12.661 7.689 1.00 88.31 95 CYS A C 1
ATOM 771 O O . CYS A 1 95 ? -6.344 13.773 7.531 1.00 88.31 95 CYS A O 1
ATOM 773 N N . SER A 1 96 ? -6.176 11.545 7.405 1.00 91.75 96 SER A N 1
ATOM 774 C CA . SER A 1 96 ? -4.892 11.562 6.700 1.00 91.75 96 SER A CA 1
ATOM 775 C C . SER A 1 96 ? -4.921 10.640 5.495 1.00 91.75 96 SER A C 1
ATOM 777 O O . SER A 1 96 ? -5.331 9.481 5.576 1.00 91.75 96 SER A O 1
ATOM 779 N N . VAL A 1 97 ? -4.467 11.181 4.368 1.00 93.00 97 VAL A N 1
ATOM 780 C CA . VAL A 1 97 ? -4.402 10.478 3.092 1.00 93.00 97 VAL A CA 1
ATOM 781 C C . VAL A 1 97 ? -2.945 10.338 2.686 1.00 93.00 97 VAL A C 1
ATOM 783 O O . VAL A 1 97 ? -2.224 11.326 2.586 1.00 93.00 97 VAL A O 1
ATOM 786 N N . TYR A 1 98 ? -2.510 9.115 2.423 1.00 93.56 98 TYR A N 1
ATOM 787 C CA . TYR A 1 98 ? -1.206 8.827 1.846 1.00 93.56 98 TYR A CA 1
ATOM 788 C C . TYR A 1 98 ? -1.396 8.187 0.482 1.00 93.56 98 TYR A C 1
ATOM 790 O O . TYR A 1 98 ? -2.227 7.301 0.311 1.00 93.56 98 TYR A O 1
ATOM 798 N N . LYS A 1 99 ? -0.620 8.610 -0.502 1.00 91.62 99 LYS A N 1
ATOM 799 C CA . LYS A 1 99 ? -0.733 8.151 -1.879 1.00 91.62 99 LYS A CA 1
ATOM 800 C C . LYS A 1 99 ? 0.581 7.540 -2.319 1.00 91.62 99 LYS A C 1
ATOM 802 O O . LYS A 1 99 ? 1.643 8.082 -2.021 1.00 91.62 99 LYS A O 1
ATOM 807 N N . LEU A 1 100 ? 0.512 6.417 -3.025 1.00 90.44 100 LEU A N 1
ATOM 808 C CA . LEU A 1 100 ? 1.692 5.813 -3.625 1.00 90.44 100 LEU A CA 1
ATOM 809 C C . LEU A 1 100 ? 2.349 6.833 -4.566 1.00 90.44 100 LEU A C 1
ATOM 811 O O . LEU A 1 100 ? 1.659 7.419 -5.405 1.00 90.44 100 LEU A O 1
ATOM 815 N N . THR A 1 101 ? 3.658 7.067 -4.417 1.00 85.50 101 THR A N 1
ATOM 816 C CA . THR A 1 101 ? 4.387 8.064 -5.210 1.00 85.50 101 THR A CA 1
ATOM 817 C C . THR A 1 101 ? 4.079 7.900 -6.697 1.00 85.50 101 THR A C 1
ATOM 819 O O . THR A 1 101 ? 3.935 6.784 -7.195 1.00 85.50 101 THR A O 1
ATOM 822 N N . ASN A 1 102 ? 3.984 9.026 -7.405 1.00 72.31 102 ASN A N 1
ATOM 823 C CA . ASN A 1 102 ? 3.587 9.083 -8.807 1.00 72.31 102 ASN A CA 1
ATOM 824 C C . ASN A 1 102 ? 4.334 8.058 -9.691 1.00 72.31 102 ASN A C 1
ATOM 826 O O . ASN A 1 102 ? 5.564 7.970 -9.673 1.00 72.31 102 ASN A O 1
ATOM 830 N N . HIS A 1 103 ? 3.559 7.316 -10.479 1.00 73.75 103 HIS A N 1
ATOM 831 C CA . HIS A 1 103 ? 3.972 6.331 -11.481 1.00 73.75 103 HIS A CA 1
ATOM 832 C C . HIS A 1 103 ? 3.209 6.586 -12.772 1.00 73.75 103 HIS A C 1
ATOM 834 O O . HIS A 1 103 ? 2.400 5.773 -13.224 1.00 73.75 103 HIS A O 1
ATOM 840 N N . SER A 1 104 ? 3.470 7.735 -13.383 1.00 65.56 104 SER A N 1
ATOM 841 C CA . SER A 1 104 ? 2.893 8.043 -14.682 1.00 65.56 104 SER A CA 1
ATOM 842 C C . SER A 1 104 ? 3.188 6.909 -15.675 1.00 65.56 104 SER A C 1
ATOM 844 O O . SER A 1 104 ? 4.340 6.556 -15.934 1.00 65.56 104 SER A O 1
ATOM 846 N N . GLY A 1 105 ? 2.119 6.315 -16.208 1.00 73.50 105 GLY A N 1
ATOM 847 C CA . GLY A 1 105 ? 2.192 5.284 -17.245 1.00 73.50 105 GLY A CA 1
ATOM 848 C C . GLY A 1 105 ? 2.113 3.829 -16.777 1.00 73.50 105 GLY A C 1
ATOM 849 O O . GLY A 1 105 ? 2.285 2.951 -17.618 1.00 73.50 105 GLY A O 1
ATOM 850 N N . TYR A 1 106 ? 1.840 3.551 -15.497 1.00 80.88 106 TYR A N 1
ATOM 851 C CA . TYR A 1 106 ? 1.621 2.181 -15.013 1.00 80.88 106 TYR A CA 1
ATOM 852 C C . TYR A 1 106 ? 0.321 2.078 -14.215 1.00 80.88 106 TYR A C 1
ATOM 854 O O . TYR A 1 106 ? 0.020 2.954 -13.412 1.00 80.88 106 TYR A O 1
ATOM 862 N N . ASP A 1 107 ? -0.426 0.991 -14.406 1.00 85.31 107 ASP A N 1
ATOM 863 C CA . ASP A 1 107 ? -1.586 0.668 -13.574 1.00 85.31 107 ASP A CA 1
ATOM 864 C C . ASP A 1 107 ? -1.142 -0.139 -12.352 1.00 85.31 107 ASP A C 1
ATOM 866 O O . ASP A 1 107 ? -0.915 -1.350 -12.423 1.00 85.31 107 ASP A O 1
ATOM 870 N N . VAL A 1 108 ? -1.032 0.526 -11.202 1.00 88.44 108 VAL A N 1
ATOM 871 C CA . VAL A 1 108 ? -0.650 -0.122 -9.945 1.00 88.44 108 VAL A CA 1
ATOM 872 C C . VAL A 1 108 ? -1.903 -0.492 -9.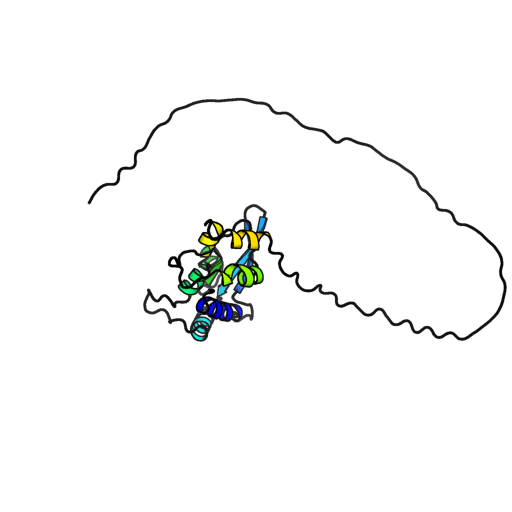158 1.00 88.44 108 VAL A C 1
ATOM 874 O O . VAL A 1 108 ? -2.381 0.240 -8.295 1.00 88.44 108 VAL A O 1
ATOM 877 N N . THR A 1 109 ? -2.433 -1.672 -9.473 1.00 91.25 109 THR A N 1
ATOM 878 C CA . THR A 1 109 ? -3.468 -2.343 -8.667 1.00 91.25 109 THR A CA 1
ATOM 879 C C . THR A 1 109 ? -2.888 -2.897 -7.365 1.00 91.25 109 THR A C 1
ATOM 881 O O . THR A 1 109 ? -1.673 -3.081 -7.235 1.00 91.25 109 THR A O 1
ATOM 884 N N . LEU A 1 110 ? -3.753 -3.252 -6.413 1.00 92.38 110 LEU A N 1
ATOM 885 C CA . LEU A 1 110 ? -3.341 -3.885 -5.159 1.00 92.38 110 LEU A CA 1
ATOM 886 C C . LEU A 1 110 ? -2.572 -5.184 -5.428 1.00 92.38 110 LEU A C 1
ATOM 888 O O . LEU A 1 110 ? -1.549 -5.454 -4.798 1.00 92.38 110 LEU A O 1
ATOM 892 N N . ASN A 1 111 ? -3.032 -5.973 -6.400 1.00 92.06 111 ASN A N 1
ATOM 893 C CA . ASN A 1 111 ? -2.375 -7.225 -6.758 1.00 92.06 111 ASN A CA 1
ATOM 894 C C . ASN A 1 111 ? -1.046 -6.999 -7.501 1.00 92.06 111 ASN A C 1
ATOM 896 O O . ASN A 1 111 ? -0.072 -7.688 -7.199 1.00 92.06 111 ASN A O 1
ATOM 900 N N . ALA A 1 112 ? -0.955 -5.997 -8.387 1.00 91.31 112 ALA A N 1
ATOM 901 C CA . ALA A 1 112 ? 0.317 -5.611 -9.011 1.00 91.31 112 ALA A CA 1
ATOM 902 C C . ALA A 1 112 ? 1.344 -5.197 -7.951 1.00 91.31 112 ALA A C 1
ATOM 904 O O . ALA A 1 112 ? 2.499 -5.623 -7.977 1.00 91.31 112 ALA A O 1
ATOM 905 N N . TYR A 1 113 ? 0.904 -4.416 -6.963 1.00 92.06 113 TYR A N 1
ATOM 906 C CA . TYR A 1 113 ? 1.758 -4.005 -5.863 1.00 92.06 113 TYR A CA 1
ATOM 907 C C . TYR A 1 113 ? 2.268 -5.203 -5.062 1.00 92.06 113 TYR A C 1
ATOM 909 O O . TYR A 1 113 ? 3.470 -5.326 -4.856 1.00 92.06 113 TYR A O 1
ATOM 917 N N . LYS A 1 114 ? 1.391 -6.134 -4.677 1.00 91.81 114 LYS A N 1
ATOM 918 C CA . LYS A 1 114 ? 1.762 -7.334 -3.909 1.00 91.81 114 LYS A CA 1
ATOM 919 C C . LYS A 1 114 ? 2.698 -8.287 -4.641 1.00 91.81 114 LYS A C 1
ATOM 921 O O . LYS A 1 114 ? 3.563 -8.881 -4.011 1.00 91.81 114 LYS A O 1
ATOM 926 N N . THR A 1 115 ? 2.490 -8.476 -5.940 1.00 90.44 115 THR A N 1
ATOM 927 C CA . THR A 1 115 ? 3.180 -9.522 -6.711 1.00 90.44 115 THR A CA 1
ATOM 928 C C . THR A 1 115 ? 4.452 -9.024 -7.383 1.00 90.44 115 THR A C 1
ATOM 930 O O . THR A 1 115 ? 5.372 -9.808 -7.589 1.00 90.44 115 THR A O 1
ATOM 933 N N . VAL A 1 116 ? 4.530 -7.727 -7.695 1.00 89.75 116 VAL A N 1
ATOM 934 C CA . VAL A 1 116 ? 5.653 -7.149 -8.442 1.00 89.75 116 VAL A CA 1
ATOM 935 C C . VAL A 1 116 ? 6.462 -6.187 -7.576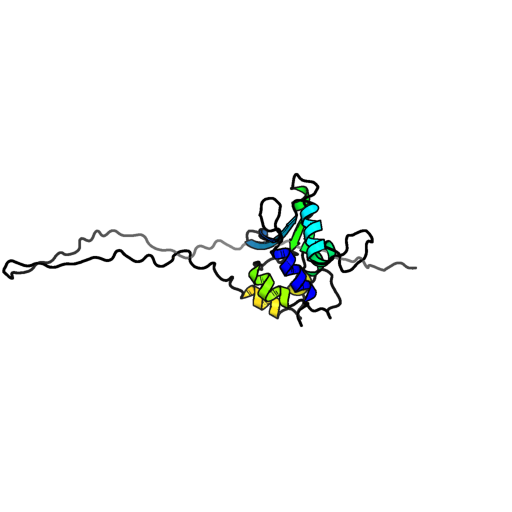 1.00 89.75 116 VAL A C 1
ATOM 937 O O . VAL A 1 116 ? 7.679 -6.315 -7.472 1.00 89.75 116 VAL A O 1
ATOM 940 N N . ILE A 1 117 ? 5.807 -5.225 -6.924 1.00 89.25 117 ILE A N 1
ATOM 941 C CA . ILE A 1 117 ? 6.505 -4.124 -6.243 1.00 89.25 117 ILE A CA 1
ATOM 942 C C . ILE A 1 117 ? 6.982 -4.547 -4.849 1.00 89.25 117 ILE A C 1
ATOM 944 O O . ILE A 1 117 ? 8.158 -4.387 -4.527 1.00 89.25 117 ILE A O 1
ATOM 948 N N . LEU A 1 118 ? 6.103 -5.115 -4.025 1.00 89.75 118 LEU A N 1
ATOM 949 C CA . LEU A 1 118 ? 6.391 -5.495 -2.641 1.00 89.75 118 LEU A CA 1
ATOM 950 C C . LEU A 1 118 ? 7.547 -6.515 -2.506 1.00 89.75 118 LEU A C 1
ATOM 952 O O . LEU A 1 118 ? 8.406 -6.326 -1.645 1.00 89.75 118 LEU A O 1
ATOM 956 N N . PRO A 1 119 ? 7.682 -7.539 -3.371 1.00 88.88 119 PRO A N 1
ATOM 957 C CA . PRO A 1 119 ? 8.797 -8.487 -3.279 1.00 88.88 119 PRO A CA 1
ATOM 958 C C . PRO A 1 119 ? 10.160 -7.870 -3.620 1.00 88.88 119 PRO A C 1
ATOM 960 O O . PRO A 1 119 ? 11.203 -8.433 -3.292 1.00 88.88 119 PRO A O 1
ATOM 963 N N . SER A 1 120 ? 10.165 -6.705 -4.274 1.00 85.56 120 SER A N 1
ATOM 964 C CA . SER A 1 120 ? 11.386 -6.000 -4.667 1.00 85.56 120 SER A CA 1
ATOM 965 C C . SER A 1 120 ? 11.964 -5.102 -3.565 1.00 85.56 120 SER A C 1
ATOM 967 O O . SER A 1 120 ? 12.963 -4.416 -3.789 1.00 85.56 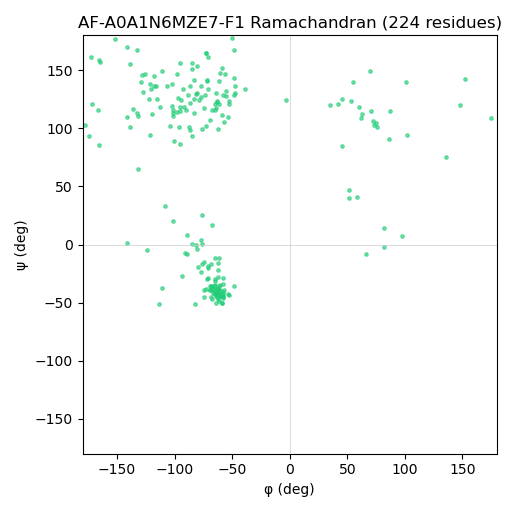120 SER A O 1
ATOM 969 N N . PHE A 1 121 ? 11.345 -5.035 -2.381 1.00 85.44 121 PHE A N 1
ATOM 970 C CA . PHE A 1 121 ? 11.953 -4.376 -1.221 1.00 85.44 121 PHE A CA 1
ATOM 971 C C . PHE A 1 121 ? 13.010 -5.282 -0.608 1.00 85.44 121 PHE A C 1
ATOM 973 O O . PHE A 1 121 ? 12.730 -6.429 -0.288 1.00 85.44 121 PHE A O 1
ATOM 980 N N . SER A 1 122 ? 14.221 -4.759 -0.439 1.00 81.56 122 SER A N 1
ATOM 981 C CA . SER A 1 122 ? 15.335 -5.472 0.179 1.00 81.56 122 SER A CA 1
ATOM 982 C C . SER A 1 122 ? 15.766 -4.746 1.455 1.00 81.56 122 SER A C 1
ATOM 984 O O . SER A 1 122 ? 15.899 -3.521 1.430 1.00 81.56 122 SER A O 1
ATOM 986 N N . PRO A 1 123 ? 16.036 -5.469 2.557 1.00 76.06 123 PRO A N 1
ATOM 987 C CA . PRO A 1 123 ? 16.505 -4.862 3.803 1.00 76.06 123 PRO A CA 1
ATOM 988 C C . PRO A 1 123 ? 17.948 -4.334 3.708 1.00 76.06 123 PRO A C 1
ATOM 990 O O . PRO A 1 123 ? 18.365 -3.520 4.523 1.00 76.06 123 PRO A O 1
ATOM 993 N N . LEU A 1 124 ? 18.721 -4.790 2.714 1.00 74.69 124 LEU A N 1
ATOM 994 C CA . LEU A 1 124 ? 20.129 -4.411 2.506 1.00 74.69 124 LEU A CA 1
ATOM 995 C C . LEU A 1 124 ? 20.300 -3.068 1.790 1.00 74.69 124 LEU A C 1
ATOM 997 O O . LEU A 1 124 ? 21.410 -2.649 1.473 1.00 74.69 124 LEU A O 1
ATOM 1001 N N . ASP A 1 125 ? 19.191 -2.437 1.452 1.00 69.25 125 ASP A N 1
ATOM 1002 C CA . ASP A 1 125 ? 19.134 -1.418 0.437 1.00 69.25 125 ASP A CA 1
ATOM 1003 C C . ASP A 1 125 ? 19.108 -0.049 1.165 1.00 69.25 125 ASP A C 1
ATOM 1005 O O . ASP A 1 125 ? 18.103 0.291 1.795 1.00 69.25 125 ASP A O 1
ATOM 1009 N N . PRO A 1 126 ? 20.179 0.769 1.095 1.00 59.62 126 PRO A N 1
ATOM 1010 C CA . PRO A 1 126 ? 20.454 1.826 2.081 1.00 59.62 126 PRO A CA 1
ATOM 1011 C C . PRO A 1 126 ? 19.598 3.099 1.953 1.00 59.62 126 PRO A C 1
ATOM 1013 O O . PRO A 1 126 ? 19.525 3.882 2.900 1.00 59.62 126 PRO A O 1
ATOM 1016 N N . SER A 1 127 ? 18.939 3.324 0.811 1.00 55.19 127 SER A N 1
ATOM 1017 C CA . SER A 1 127 ? 18.078 4.492 0.587 1.00 55.19 127 SER A CA 1
ATOM 1018 C C . SER A 1 127 ? 16.620 4.140 0.861 1.00 55.19 127 SER A C 1
ATOM 1020 O O . SER A 1 127 ? 15.951 3.523 0.045 1.00 55.19 127 SER A O 1
ATOM 1022 N N . TYR A 1 128 ? 16.084 4.509 2.018 1.00 59.53 128 TYR A N 1
ATOM 1023 C CA . TYR A 1 128 ? 14.644 4.361 2.274 1.00 59.53 128 TYR A CA 1
ATOM 1024 C C . TYR A 1 128 ? 13.813 5.487 1.648 1.00 59.53 128 TYR A C 1
ATOM 1026 O O . TYR A 1 128 ? 12.587 5.448 1.739 1.00 59.53 128 TYR A O 1
ATOM 1034 N N . LEU A 1 129 ? 14.463 6.480 1.029 1.00 51.78 129 LEU A N 1
ATOM 1035 C CA . LEU A 1 129 ? 13.784 7.639 0.478 1.00 51.78 129 LEU A CA 1
ATOM 1036 C C . LEU A 1 129 ? 13.242 7.318 -0.916 1.00 51.78 129 LEU A C 1
ATOM 1038 O O . LEU A 1 129 ? 13.991 7.139 -1.868 1.00 51.7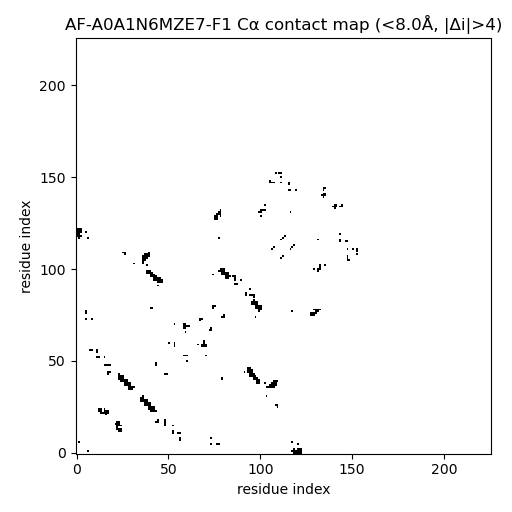8 129 LEU A O 1
ATOM 1042 N N . ASN A 1 130 ? 11.919 7.289 -1.039 1.00 62.47 130 ASN A N 1
ATOM 1043 C CA . ASN A 1 130 ? 11.217 7.240 -2.320 1.00 62.47 130 ASN A CA 1
ATOM 1044 C C . ASN A 1 130 ? 11.558 6.034 -3.224 1.00 62.47 130 ASN A C 1
ATOM 1046 O O . ASN A 1 130 ? 11.643 6.132 -4.450 1.00 62.47 130 ASN A O 1
ATOM 1050 N N . ARG A 1 131 ? 11.689 4.859 -2.604 1.00 68.56 131 ARG A N 1
ATOM 1051 C CA . ARG A 1 131 ? 11.973 3.564 -3.245 1.00 68.56 131 ARG A CA 1
ATOM 1052 C C . ARG A 1 131 ? 11.102 3.248 -4.454 1.00 68.56 131 ARG A C 1
ATOM 1054 O O . ARG A 1 131 ? 11.544 2.603 -5.400 1.00 68.56 131 ARG A O 1
ATOM 1061 N N . PHE A 1 132 ? 9.840 3.657 -4.419 1.00 75.69 132 PHE A N 1
ATOM 1062 C CA . PHE A 1 132 ? 8.961 3.455 -5.556 1.00 75.69 132 PHE A CA 1
ATOM 1063 C C . PHE A 1 132 ? 9.402 4.300 -6.763 1.00 75.69 132 PHE A C 1
ATOM 1065 O O . PHE A 1 132 ? 9.592 3.749 -7.842 1.00 75.69 132 PHE A O 1
ATOM 1072 N N . LYS A 1 133 ? 9.697 5.593 -6.575 1.00 77.69 133 LYS A N 1
ATOM 1073 C CA . LYS A 1 133 ? 10.274 6.448 -7.623 1.00 77.69 133 LYS A CA 1
ATOM 1074 C C . LYS A 1 133 ? 11.602 5.891 -8.144 1.00 77.69 133 LYS A C 1
ATOM 1076 O O . LYS A 1 133 ? 11.764 5.800 -9.357 1.00 77.69 133 LYS A O 1
ATOM 1081 N N . GLU A 1 134 ? 12.497 5.459 -7.251 1.00 76.31 134 GLU A N 1
ATOM 1082 C CA . GLU A 1 134 ? 13.766 4.809 -7.626 1.00 76.31 134 GLU A CA 1
ATOM 1083 C C . GLU A 1 134 ? 13.532 3.623 -8.576 1.00 76.31 134 GLU A C 1
ATOM 1085 O O . GLU A 1 134 ? 14.212 3.496 -9.594 1.00 76.31 134 GLU A O 1
ATOM 1090 N N . ARG A 1 135 ? 12.520 2.785 -8.311 1.00 76.69 135 ARG A N 1
ATOM 1091 C CA . ARG A 1 135 ? 12.170 1.647 -9.181 1.00 76.69 135 ARG A CA 1
ATOM 1092 C C . ARG A 1 135 ? 11.683 2.052 -10.560 1.00 76.69 135 ARG A C 1
ATOM 1094 O O . ARG A 1 135 ? 11.934 1.337 -11.530 1.00 76.69 135 ARG A O 1
ATOM 1101 N N . MET A 1 136 ? 11.029 3.202 -10.657 1.00 81.31 136 MET A N 1
ATOM 1102 C CA . MET A 1 136 ? 10.549 3.716 -11.934 1.00 81.31 136 MET A CA 1
ATOM 1103 C C . MET A 1 136 ? 11.659 4.401 -12.747 1.00 81.31 136 MET A C 1
ATOM 1105 O O . MET A 1 136 ? 11.531 4.514 -13.968 1.00 81.31 136 MET A O 1
ATOM 1109 N N . THR A 1 137 ? 12.767 4.810 -12.117 1.00 80.44 137 THR A N 1
ATOM 1110 C CA . THR A 1 137 ? 13.840 5.572 -12.779 1.00 80.44 137 THR A CA 1
ATOM 1111 C C . THR A 1 137 ? 15.150 4.808 -12.963 1.00 80.44 137 THR A C 1
ATOM 1113 O O . THR A 1 137 ? 15.815 4.981 -13.983 1.00 80.44 137 THR A O 1
ATOM 1116 N N . GLU A 1 138 ? 15.561 3.971 -12.010 1.00 82.00 138 GLU A N 1
ATOM 1117 C CA . GLU A 1 138 ? 16.888 3.353 -12.030 1.00 82.00 138 GLU A CA 1
ATOM 1118 C C . GLU A 1 138 ? 16.958 2.100 -12.916 1.00 82.00 138 GLU A C 1
ATOM 1120 O O . GLU A 1 138 ? 16.072 1.237 -12.934 1.00 82.00 138 GLU A O 1
ATOM 1125 N N . ARG A 1 139 ? 18.089 1.949 -13.617 1.00 84.06 139 ARG A N 1
ATOM 1126 C CA . ARG A 1 139 ? 18.330 0.833 -14.545 1.00 84.06 139 ARG A CA 1
ATOM 1127 C C . ARG A 1 139 ? 18.277 -0.535 -13.859 1.00 84.06 139 ARG A C 1
ATOM 1129 O O . ARG A 1 139 ? 17.771 -1.481 -14.455 1.00 84.06 139 ARG A O 1
ATOM 1136 N N . LYS A 1 140 ? 18.731 -0.643 -12.603 1.00 82.25 140 LYS A N 1
ATOM 1137 C CA . LYS A 1 140 ? 18.726 -1.911 -11.847 1.00 82.25 140 LYS A CA 1
ATOM 1138 C C . LYS A 1 140 ? 17.318 -2.484 -11.615 1.00 82.25 140 LYS A C 1
ATOM 1140 O O . LYS A 1 140 ? 17.167 -3.692 -11.457 1.00 82.25 140 LYS A O 1
ATOM 1145 N N . TYR A 1 141 ? 16.281 -1.648 -11.686 1.00 84.25 141 TYR A N 1
ATOM 1146 C CA . TYR A 1 141 ? 14.879 -2.045 -11.525 1.00 84.25 141 TYR A CA 1
ATOM 1147 C C . TYR A 1 141 ? 14.127 -2.180 -12.856 1.00 84.25 141 TYR A C 1
ATOM 1149 O O . TYR A 1 141 ? 12.898 -2.149 -12.887 1.00 84.25 141 TYR A O 1
ATOM 1157 N N . GLN A 1 142 ? 14.839 -2.342 -13.978 1.00 86.38 142 GLN A N 1
ATOM 1158 C CA . GLN A 1 142 ? 14.213 -2.538 -15.292 1.00 86.38 142 GLN A CA 1
ATOM 1159 C C . GLN A 1 142 ? 13.213 -3.708 -15.293 1.00 86.38 142 GLN A C 1
ATOM 1161 O O . GLN A 1 142 ? 12.095 -3.547 -15.765 1.00 86.38 142 GLN A O 1
ATOM 1166 N N . HIS A 1 143 ? 13.566 -4.828 -14.659 1.00 86.62 143 HIS A N 1
ATOM 1167 C CA . HIS A 1 143 ? 12.702 -6.007 -14.548 1.00 86.62 143 HIS A CA 1
ATOM 1168 C C . HIS A 1 143 ? 11.349 -5.722 -13.866 1.00 86.62 143 HIS A C 1
ATOM 1170 O O . HIS A 1 143 ? 10.339 -6.309 -14.246 1.00 86.62 143 HIS A O 1
ATOM 1176 N N . ILE A 1 144 ? 11.300 -4.801 -12.893 1.00 87.56 144 ILE A N 1
ATOM 1177 C CA . ILE A 1 144 ? 10.054 -4.374 -12.232 1.00 87.56 144 ILE A CA 1
ATOM 1178 C C . ILE A 1 144 ? 9.177 -3.600 -13.211 1.00 87.56 144 ILE A C 1
ATOM 1180 O O . ILE A 1 144 ? 7.986 -3.871 -13.317 1.00 87.56 144 ILE A O 1
ATOM 1184 N N . ARG A 1 145 ? 9.767 -2.669 -13.966 1.00 88.31 145 ARG A N 1
ATOM 1185 C CA . ARG A 1 145 ? 9.051 -1.885 -14.982 1.00 88.31 145 ARG A CA 1
ATOM 1186 C C . ARG A 1 145 ? 8.518 -2.760 -16.109 1.00 88.31 145 ARG A C 1
ATOM 1188 O O . ARG A 1 145 ? 7.372 -2.586 -16.512 1.00 88.31 145 ARG A O 1
ATOM 1195 N N . ASP A 1 146 ? 9.314 -3.715 -16.576 1.00 87.81 146 ASP A N 1
ATOM 1196 C CA . ASP A 1 146 ? 8.890 -4.662 -17.608 1.00 87.81 146 ASP A CA 1
ATOM 1197 C C . ASP A 1 146 ? 7.756 -5.554 -17.089 1.00 87.81 146 ASP A C 1
ATOM 1199 O O . ASP A 1 146 ? 6.759 -5.754 -17.780 1.00 87.81 146 ASP A O 1
ATOM 1203 N N . SER A 1 147 ? 7.855 -6.015 -15.839 1.00 87.94 147 SER A N 1
ATOM 1204 C CA . SER A 1 147 ? 6.795 -6.789 -15.187 1.00 87.94 147 SER A CA 1
ATOM 1205 C C . SER A 1 147 ? 5.509 -5.978 -15.046 1.00 87.94 147 SER A C 1
ATOM 1207 O O . SER A 1 147 ? 4.456 -6.473 -15.418 1.00 87.94 147 SER A O 1
ATOM 1209 N N . LEU A 1 148 ? 5.577 -4.723 -14.586 1.00 88.19 148 LEU A N 1
ATOM 1210 C CA . LEU A 1 148 ? 4.408 -3.842 -14.473 1.00 88.19 148 LEU A CA 1
ATOM 1211 C C . LEU A 1 148 ? 3.789 -3.504 -15.835 1.00 88.19 148 LEU A C 1
ATOM 1213 O O . LEU A 1 148 ? 2.573 -3.409 -15.935 1.00 88.19 148 LEU A O 1
ATOM 1217 N N . ARG A 1 149 ? 4.601 -3.341 -16.886 1.00 86.31 149 ARG A N 1
ATOM 1218 C CA . ARG A 1 149 ? 4.110 -3.087 -18.251 1.00 86.31 149 ARG A CA 1
ATOM 1219 C C . ARG A 1 149 ? 3.359 -4.289 -18.823 1.00 86.31 149 ARG A C 1
ATOM 1221 O O . ARG A 1 149 ? 2.374 -4.109 -19.530 1.00 86.31 149 ARG A O 1
ATOM 1228 N N . ASN A 1 150 ? 3.840 -5.493 -18.532 1.00 84.44 150 ASN A N 1
ATOM 1229 C CA . ASN A 1 150 ? 3.256 -6.741 -19.023 1.00 84.44 150 ASN A CA 1
ATOM 1230 C C . ASN A 1 150 ? 2.198 -7.320 -18.072 1.00 84.44 150 ASN A C 1
ATOM 1232 O O . ASN A 1 150 ? 1.549 -8.312 -18.403 1.00 84.44 150 ASN A O 1
ATOM 1236 N N . TYR A 1 151 ? 2.038 -6.733 -16.886 1.00 83.25 151 TYR A N 1
ATOM 1237 C CA . TYR A 1 151 ? 1.113 -7.211 -15.877 1.00 83.25 151 TYR A CA 1
ATOM 1238 C C . TYR A 1 151 ? -0.326 -7.021 -16.360 1.00 83.25 151 TYR A C 1
ATOM 1240 O O . TYR A 1 151 ? -0.815 -5.904 -16.520 1.00 83.25 151 TYR A O 1
ATOM 1248 N N . GLN A 1 152 ? -1.022 -8.137 -16.547 1.00 74.88 152 GLN A N 1
ATOM 1249 C CA . GLN A 1 152 ? -2.467 -8.149 -16.702 1.00 74.88 152 GLN A CA 1
ATOM 1250 C C . GLN A 1 152 ? -3.071 -8.433 -15.334 1.00 74.88 152 GLN A C 1
ATOM 1252 O O . GLN A 1 152 ? -2.811 -9.480 -14.739 1.00 74.88 152 GLN A O 1
ATOM 1257 N N . SER A 1 153 ? -3.857 -7.486 -14.817 1.00 66.75 153 SER A N 1
ATOM 1258 C CA . SER A 1 153 ? -4.577 -7.712 -13.566 1.00 66.75 153 SER A CA 1
ATOM 1259 C C . SER A 1 153 ? -5.426 -8.974 -13.703 1.00 66.75 153 SER A C 1
ATOM 1261 O O . SER A 1 153 ? -6.131 -9.083 -14.712 1.00 66.75 153 SER A O 1
ATOM 1263 N N . PRO A 1 154 ? -5.393 -9.911 -12.734 1.00 69.75 154 PRO A N 1
ATOM 1264 C CA . PRO A 1 154 ? -6.330 -11.017 -12.711 1.00 69.75 154 PRO A CA 1
ATOM 1265 C C . PRO A 1 154 ? -7.727 -10.416 -12.775 1.00 69.75 154 PRO A C 1
ATOM 1267 O O . PRO A 1 154 ? -8.170 -9.718 -11.855 1.00 69.75 154 PRO A O 1
ATOM 1270 N N . VAL A 1 155 ? -8.384 -10.601 -13.917 1.00 56.66 155 VAL A N 1
ATOM 1271 C CA . VAL A 1 155 ? -9.752 -10.144 -14.116 1.00 56.66 155 VAL A CA 1
ATOM 1272 C C . VAL A 1 155 ? -10.558 -10.771 -12.986 1.00 56.66 155 VAL A C 1
ATOM 1274 O O . VAL A 1 155 ? -10.434 -11.973 -12.743 1.00 56.66 155 VAL A O 1
ATOM 1277 N N . HIS A 1 156 ? -11.322 -9.962 -12.243 1.00 49.59 156 HIS A N 1
ATOM 1278 C CA . HIS A 1 156 ? -12.279 -10.507 -11.283 1.00 49.59 156 HIS A CA 1
ATOM 1279 C C . HIS A 1 156 ? -13.084 -11.582 -12.009 1.00 49.59 156 HIS A C 1
ATOM 1281 O O . HIS A 1 156 ? -13.541 -11.335 -13.128 1.00 49.59 156 HIS A O 1
ATOM 1287 N N . SER A 1 157 ? -13.165 -12.773 -11.413 1.00 43.09 157 SER A N 1
ATOM 1288 C CA . SER A 1 157 ? -13.819 -13.945 -11.991 1.00 43.09 157 SER A CA 1
ATOM 1289 C C . SER A 1 157 ? -15.100 -13.537 -12.724 1.00 43.09 157 SER A C 1
ATOM 1291 O O . SER A 1 157 ? -15.866 -12.741 -12.168 1.00 43.09 157 SER A O 1
ATOM 1293 N N . PRO A 1 158 ? -15.351 -14.023 -13.955 1.00 43.41 158 PRO A N 1
ATOM 1294 C CA . PRO A 1 158 ? -16.552 -13.648 -14.684 1.00 43.41 158 PRO A CA 1
ATOM 1295 C C . PRO A 1 158 ? -17.774 -13.898 -13.796 1.00 43.41 158 PRO A C 1
ATOM 1297 O O . PRO A 1 158 ? -17.985 -15.006 -13.313 1.00 43.41 158 PRO A O 1
ATOM 1300 N N . ALA A 1 159 ? -18.575 -12.854 -13.573 1.00 53.72 159 ALA A N 1
ATOM 1301 C CA . ALA A 1 159 ? -19.734 -12.847 -12.675 1.00 53.72 159 ALA A CA 1
ATOM 1302 C C . ALA A 1 159 ? -20.905 -13.737 -13.144 1.00 53.72 159 ALA A C 1
ATOM 1304 O O . ALA A 1 159 ? -22.037 -13.581 -12.692 1.00 53.72 159 ALA A O 1
ATOM 1305 N N . ARG A 1 160 ? -20.667 -14.657 -14.079 1.00 45.25 160 ARG A N 1
ATOM 1306 C CA . ARG A 1 160 ? -21.665 -15.589 -14.586 1.00 45.25 160 ARG A CA 1
ATOM 1307 C C . ARG A 1 160 ? -21.186 -17.007 -14.354 1.00 45.25 160 ARG A C 1
ATOM 1309 O O . ARG A 1 160 ? -20.498 -17.592 -15.185 1.00 45.25 160 ARG A O 1
ATOM 1316 N N . SER A 1 161 ? -21.622 -17.562 -13.230 1.00 57.59 161 SER A N 1
ATOM 1317 C CA . SER A 1 161 ? -21.844 -18.999 -13.125 1.00 57.59 161 SER A CA 1
ATOM 1318 C C . SER A 1 161 ? -22.650 -19.455 -14.352 1.00 57.59 161 SER A C 1
ATOM 1320 O O . SER A 1 161 ? -23.598 -18.755 -14.729 1.00 57.59 161 SER A O 1
ATOM 1322 N N . PRO A 1 162 ? -22.308 -20.582 -15.000 1.00 57.88 162 PRO A N 1
ATOM 1323 C CA . PRO A 1 162 ? -23.156 -21.149 -16.036 1.00 57.88 162 PRO A CA 1
ATOM 1324 C C . PRO A 1 162 ? -24.513 -21.449 -15.404 1.00 57.88 162 PRO A C 1
ATOM 1326 O O . PRO A 1 162 ? -24.632 -22.285 -14.511 1.00 57.88 162 PRO A O 1
ATOM 1329 N N . GLN A 1 163 ? -25.528 -20.697 -15.815 1.00 57.69 163 GLN A N 1
ATOM 1330 C CA . GLN A 1 163 ? -26.901 -20.959 -15.427 1.00 57.69 163 GLN A CA 1
ATOM 1331 C C . GLN A 1 163 ? -27.266 -22.315 -16.052 1.00 57.69 163 GLN A C 1
ATOM 1333 O O . GLN A 1 163 ? -27.149 -22.448 -17.274 1.00 57.69 163 GLN A O 1
ATOM 1338 N N . PRO A 1 164 ? -27.649 -23.338 -15.268 1.00 61.34 164 PRO A N 1
ATOM 1339 C CA . PRO A 1 164 ? -28.170 -24.558 -15.854 1.00 61.34 164 PRO A CA 1
ATOM 1340 C C . PRO A 1 164 ? -29.438 -24.181 -16.621 1.00 61.34 164 PRO A C 1
ATOM 1342 O O . PRO A 1 164 ? -30.362 -23.590 -16.058 1.00 61.34 164 PRO A O 1
ATOM 1345 N N . GLY A 1 165 ? -29.447 -24.456 -17.926 1.00 51.75 165 GLY A N 1
ATOM 1346 C CA . GLY A 1 165 ? -30.651 -24.326 -18.738 1.00 51.75 165 GLY A CA 1
ATOM 1347 C C . GLY A 1 165 ? -31.763 -25.221 -18.176 1.00 51.75 165 GLY A C 1
ATOM 1348 O O . GLY A 1 165 ? -31.464 -26.234 -17.539 1.00 51.75 165 GLY A O 1
ATOM 1349 N N . PRO A 1 166 ? -33.041 -24.862 -18.368 1.00 51.31 166 PRO A N 1
ATOM 1350 C CA . PRO A 1 166 ? -34.142 -25.658 -17.850 1.00 51.31 166 PRO A CA 1
ATOM 1351 C C . PRO A 1 166 ? -34.130 -27.045 -18.501 1.00 51.31 166 PRO A C 1
ATOM 1353 O O . PRO A 1 166 ? -34.169 -27.173 -19.725 1.00 51.31 166 PRO A O 1
ATOM 1356 N N . SER A 1 167 ? -34.077 -28.083 -17.666 1.00 53.75 167 SER A N 1
ATOM 1357 C CA . SER A 1 167 ? -34.268 -29.475 -18.063 1.00 53.75 167 SER A CA 1
ATOM 1358 C C . SER A 1 167 ? -35.635 -29.636 -18.732 1.00 53.75 167 SER A C 1
ATOM 1360 O O . SER A 1 167 ? -36.668 -29.625 -18.066 1.00 53.75 167 SER A O 1
ATOM 1362 N N . GLY A 1 168 ? -35.647 -29.779 -20.057 1.00 40.06 168 GLY A N 1
ATOM 1363 C CA . GLY A 1 168 ? -36.835 -30.175 -20.804 1.00 40.06 168 GLY A CA 1
ATOM 1364 C C . GLY A 1 168 ? -37.124 -31.655 -20.569 1.00 40.06 168 GLY A C 1
ATOM 1365 O O . GLY A 1 168 ? -36.464 -32.516 -21.146 1.00 40.06 168 GLY A O 1
ATOM 1366 N N . LEU A 1 169 ? -38.106 -31.957 -19.718 1.00 44.22 169 LEU A N 1
ATOM 1367 C CA . LEU A 1 169 ? -38.714 -33.283 -19.635 1.00 44.22 169 LEU A CA 1
ATOM 1368 C C . LEU A 1 169 ? -39.532 -33.521 -20.910 1.00 44.22 169 LEU A C 1
ATOM 1370 O O . LEU A 1 169 ? -40.595 -32.931 -21.088 1.00 44.22 169 LEU A O 1
ATOM 1374 N N . HIS A 1 170 ? -39.036 -34.384 -21.795 1.00 37.38 170 HIS A N 1
ATOM 1375 C CA . HIS A 1 170 ? -39.778 -34.864 -22.957 1.00 37.38 170 HIS A CA 1
ATOM 1376 C C . HIS A 1 170 ? -40.255 -36.295 -22.670 1.00 37.38 170 HIS A C 1
ATOM 1378 O O . HIS A 1 170 ? -39.473 -37.241 -22.736 1.00 37.38 170 HIS A O 1
ATOM 1384 N N . LEU A 1 171 ? -41.533 -36.454 -22.315 1.00 39.66 171 LEU A N 1
ATOM 1385 C CA . LEU A 1 171 ? -42.222 -37.748 -22.317 1.00 39.66 171 LEU A CA 1
ATOM 1386 C C . LEU A 1 171 ? -42.954 -37.897 -23.658 1.00 39.66 171 LEU A C 1
ATOM 1388 O O . LEU A 1 171 ? -43.775 -37.035 -23.973 1.00 39.66 171 LEU A O 1
ATOM 1392 N N . PRO A 1 172 ? -42.723 -38.966 -24.440 1.00 40.38 172 PRO A N 1
ATOM 1393 C CA . PRO A 1 172 ? -43.573 -39.285 -25.572 1.00 40.38 172 PRO A CA 1
ATOM 1394 C C . PRO A 1 172 ? -44.615 -40.337 -25.170 1.00 40.38 172 PRO A C 1
ATOM 1396 O O . PRO A 1 172 ? -44.265 -41.432 -24.732 1.00 40.38 172 PRO A O 1
ATOM 1399 N N . PHE A 1 173 ? -45.894 -40.037 -25.399 1.00 38.66 173 PHE A N 1
ATOM 1400 C CA . PHE A 1 173 ? -46.894 -41.065 -25.676 1.00 38.66 173 PHE A CA 1
ATOM 1401 C C . PHE A 1 173 ? -47.521 -40.816 -27.054 1.00 38.66 173 PHE A C 1
ATOM 1403 O O . PHE A 1 173 ? -47.830 -39.690 -27.432 1.00 38.66 173 PHE A O 1
ATOM 1410 N N . GLN A 1 174 ? -47.589 -41.931 -27.782 1.00 36.88 174 GLN A N 1
ATOM 1411 C CA . GLN A 1 174 ? -48.113 -42.246 -29.118 1.00 36.88 174 GLN A CA 1
ATOM 1412 C C . GLN A 1 174 ? -49.529 -41.700 -29.389 1.00 36.88 174 GLN A C 1
ATOM 1414 O O . GLN A 1 174 ? -50.228 -41.359 -28.447 1.00 36.88 174 GLN A O 1
ATOM 1419 N N . GLN A 1 175 ? -50.111 -41.642 -30.591 1.00 38.47 175 GLN A N 1
ATOM 1420 C CA . GLN A 1 175 ? -49.871 -42.065 -31.988 1.00 38.47 175 GLN A CA 1
ATOM 1421 C C . GLN A 1 175 ? -50.912 -41.241 -32.804 1.00 38.47 175 GLN A C 1
ATOM 1423 O O . GLN A 1 175 ? -51.871 -40.743 -32.222 1.00 38.47 175 GLN A O 1
ATOM 1428 N N . VAL A 1 176 ? -50.782 -41.001 -34.112 1.00 34.16 176 VAL A N 1
ATOM 1429 C CA . VAL A 1 176 ? -51.513 -41.728 -35.180 1.00 34.16 176 VAL A CA 1
ATOM 1430 C C . VAL A 1 176 ? -51.141 -41.018 -36.508 1.00 34.16 176 VAL A C 1
ATOM 1432 O O . VAL A 1 176 ? -51.316 -39.811 -36.614 1.00 34.16 176 VAL A O 1
ATOM 1435 N N . VAL A 1 177 ? -50.341 -41.658 -37.375 1.00 37.06 177 VAL A N 1
ATOM 1436 C CA . VAL A 1 177 ? -50.685 -42.244 -38.702 1.00 37.06 177 VAL A CA 1
ATOM 1437 C C . VAL A 1 177 ? -50.610 -41.275 -39.903 1.00 37.06 177 VAL A C 1
ATOM 1439 O O . VAL A 1 177 ? -51.432 -40.382 -40.014 1.00 37.06 177 VAL A O 1
ATOM 1442 N N . GLN A 1 178 ? -49.656 -41.594 -40.808 1.00 33.38 178 GLN A N 1
ATOM 1443 C CA . GLN A 1 178 ? -49.620 -41.454 -42.291 1.00 33.38 178 GLN A CA 1
ATOM 1444 C C . GLN A 1 178 ? -49.874 -40.053 -42.899 1.00 33.38 178 GLN A C 1
ATOM 1446 O O . GLN A 1 178 ? -50.752 -39.328 -42.483 1.00 33.38 178 GLN A O 1
ATOM 1451 N N . GLN A 1 179 ? -49.186 -39.571 -43.935 1.00 35.25 179 GLN A N 1
ATOM 1452 C CA . GLN A 1 179 ? -48.505 -40.205 -45.063 1.00 35.25 179 GLN A CA 1
ATOM 1453 C C . GLN A 1 179 ? -47.573 -39.155 -45.708 1.00 35.25 179 GLN A C 1
ATOM 1455 O O . GLN A 1 179 ? -47.772 -37.951 -45.558 1.00 35.25 179 GLN A O 1
ATOM 1460 N N . ALA A 1 180 ? -46.547 -39.624 -46.417 1.00 36.00 180 ALA A N 1
ATOM 1461 C CA . ALA A 1 180 ? -45.544 -38.812 -47.097 1.00 36.00 180 ALA A CA 1
ATOM 1462 C C . ALA A 1 180 ? -46.095 -38.094 -48.344 1.00 36.00 180 ALA A C 1
ATOM 1464 O O . ALA A 1 180 ? -46.829 -38.693 -49.127 1.00 36.00 180 ALA A O 1
ATOM 1465 N N . GLY A 1 181 ? -45.665 -36.848 -48.574 1.00 29.98 181 GLY A N 1
ATOM 1466 C CA . GLY A 1 181 ? -45.974 -36.116 -49.803 1.00 29.98 181 GLY A CA 1
ATOM 1467 C C . GLY A 1 181 ? -45.349 -34.720 -49.885 1.00 29.98 181 GLY A C 1
ATOM 1468 O O . GLY A 1 181 ? -45.855 -33.775 -49.300 1.00 29.98 181 GLY A O 1
ATOM 1469 N N . THR A 1 182 ? -44.271 -34.625 -50.670 1.00 33.84 182 THR A N 1
ATOM 1470 C CA . THR A 1 182 ? -43.896 -33.510 -51.569 1.00 33.84 182 THR A CA 1
ATOM 1471 C C . THR A 1 182 ? -43.658 -32.078 -51.046 1.00 33.84 182 THR A C 1
ATOM 1473 O O . THR A 1 182 ? -44.586 -31.354 -50.725 1.00 33.84 182 THR A O 1
ATOM 1476 N N . SER A 1 183 ? -42.406 -31.640 -51.257 1.00 34.81 183 SER A N 1
ATOM 1477 C CA . SER A 1 183 ? -41.998 -30.434 -52.011 1.00 34.81 183 SER A CA 1
ATOM 1478 C C . SER A 1 183 ? -42.280 -29.020 -51.467 1.00 34.81 183 SER A C 1
ATOM 1480 O O . SER A 1 183 ? -43.347 -28.706 -50.954 1.00 34.81 183 SER A O 1
ATOM 1482 N N . THR A 1 184 ? -41.350 -28.127 -51.852 1.00 36.09 184 THR A N 1
ATOM 1483 C CA . THR A 1 184 ? -41.478 -26.662 -52.056 1.00 36.09 184 THR A CA 1
ATOM 1484 C C . THR A 1 184 ? -40.912 -25.827 -50.896 1.00 36.09 184 THR A C 1
ATOM 1486 O O . THR A 1 184 ? -41.491 -25.734 -49.824 1.00 36.09 184 THR A O 1
ATOM 1489 N N . GLN A 1 185 ? -39.654 -25.376 -50.974 1.00 37.16 185 GLN A N 1
ATOM 1490 C CA . GLN A 1 185 ? -39.185 -24.152 -51.656 1.00 37.16 185 GLN A CA 1
ATOM 1491 C C . GLN A 1 185 ? -39.771 -22.854 -51.061 1.00 37.16 185 GLN A C 1
ATOM 1493 O O . GLN A 1 185 ? -40.950 -22.552 -51.210 1.00 37.16 185 GLN A O 1
ATOM 1498 N N . ARG A 1 186 ? -38.901 -22.052 -50.434 1.00 37.75 186 ARG A N 1
ATOM 1499 C CA . ARG A 1 186 ? -39.042 -20.597 -50.216 1.00 37.75 186 ARG A CA 1
ATOM 1500 C C . ARG A 1 186 ? -37.658 -20.083 -49.803 1.00 37.75 186 ARG A C 1
ATOM 1502 O O . ARG A 1 186 ? -37.249 -20.256 -48.666 1.00 37.75 186 ARG A O 1
ATOM 1509 N N . GLN A 1 187 ? -36.761 -19.753 -50.728 1.00 39.78 187 GLN A N 1
ATOM 1510 C CA . GLN A 1 187 ? -36.701 -18.531 -51.538 1.00 39.78 187 GLN A CA 1
ATOM 1511 C C . GLN A 1 187 ? -36.932 -17.238 -50.737 1.00 39.78 187 GLN A C 1
ATOM 1513 O O . GLN A 1 187 ? -38.036 -16.711 -50.621 1.00 39.78 187 GLN A O 1
ATOM 1518 N N . THR A 1 188 ? -35.817 -16.796 -50.159 1.00 38.50 188 THR A N 1
ATOM 1519 C CA . THR A 1 188 ? -35.275 -15.436 -50.086 1.00 38.50 188 THR A CA 1
ATOM 1520 C C . THR A 1 188 ? -36.071 -14.365 -50.836 1.00 38.50 188 THR A C 1
ATOM 1522 O O . THR A 1 188 ? -36.229 -14.435 -52.053 1.00 38.50 188 THR A O 1
ATOM 1525 N N . ARG A 1 189 ? -36.468 -13.306 -50.122 1.00 41.91 189 ARG A N 1
ATOM 1526 C CA . ARG A 1 189 ? -36.676 -11.985 -50.722 1.00 41.91 189 ARG A CA 1
ATOM 1527 C C . ARG A 1 189 ? -35.464 -11.111 -50.416 1.00 41.91 189 ARG A C 1
ATOM 1529 O O . ARG A 1 189 ? -35.213 -10.784 -49.260 1.00 41.91 189 ARG A O 1
ATOM 1536 N N . GLN A 1 190 ? -34.737 -10.780 -51.480 1.00 37.31 190 GLN A N 1
ATOM 1537 C CA . GLN A 1 190 ? -33.913 -9.583 -51.591 1.00 37.31 190 GLN A CA 1
ATOM 1538 C C . GLN A 1 190 ? -34.771 -8.338 -51.353 1.00 37.31 190 GLN A C 1
ATOM 1540 O O . GLN A 1 190 ? -35.917 -8.291 -51.804 1.00 37.31 190 GLN A O 1
ATOM 1545 N N . ILE A 1 191 ? -34.170 -7.311 -50.753 1.00 44.38 191 ILE A N 1
ATOM 1546 C CA . ILE A 1 191 ? -34.324 -5.948 -51.258 1.00 44.38 191 ILE A CA 1
ATOM 1547 C C . ILE A 1 191 ? -32.921 -5.343 -51.314 1.00 44.38 191 ILE A C 1
ATOM 1549 O O . ILE A 1 191 ? -32.247 -5.197 -50.295 1.00 44.38 191 ILE A O 1
ATOM 1553 N N . ASP A 1 192 ? -32.501 -5.096 -52.550 1.00 35.62 192 ASP A N 1
ATOM 1554 C CA . ASP A 1 192 ? -31.324 -4.356 -52.984 1.00 35.62 192 ASP A CA 1
ATOM 1555 C C . ASP A 1 192 ? -31.452 -2.846 -52.734 1.00 35.62 192 ASP A C 1
ATOM 1557 O O . ASP A 1 192 ? -32.552 -2.301 -52.637 1.00 35.62 192 ASP A O 1
ATOM 1561 N N . GLY A 1 193 ? -30.297 -2.173 -52.742 1.00 35.66 193 GLY A N 1
ATOM 1562 C CA . GLY A 1 193 ? -30.159 -0.722 -52.903 1.00 35.66 193 GLY A CA 1
ATOM 1563 C C . GLY A 1 193 ? -29.152 -0.137 -51.912 1.00 35.66 193 GLY A C 1
ATOM 1564 O O . GLY A 1 193 ? -29.546 0.314 -50.845 1.00 35.66 193 GLY A O 1
ATOM 1565 N N . ALA A 1 194 ? -27.834 -0.305 -52.099 1.00 35.22 194 ALA A N 1
ATOM 1566 C CA . ALA A 1 194 ? -26.968 0.500 -52.985 1.00 35.22 194 ALA A CA 1
ATOM 1567 C C . ALA A 1 194 ? -27.088 2.011 -52.691 1.00 35.22 194 ALA A C 1
ATOM 1569 O O . ALA A 1 194 ? -28.175 2.563 -52.756 1.00 35.22 194 ALA A O 1
ATOM 1570 N N . GLY A 1 195 ? -26.051 2.787 -52.387 1.00 33.84 195 GLY A N 1
ATOM 1571 C CA . GLY A 1 195 ? -24.602 2.617 -52.434 1.00 33.84 195 GLY A CA 1
ATOM 1572 C C . GLY A 1 195 ? -23.995 4.018 -52.626 1.00 33.84 195 GLY A C 1
ATOM 1573 O O . GLY A 1 195 ? -24.588 4.827 -53.329 1.00 33.84 195 GLY A O 1
ATOM 1574 N N . SER A 1 196 ? -22.859 4.326 -51.995 1.00 38.81 196 SER A N 1
ATOM 1575 C CA . SER A 1 196 ? -21.895 5.362 -52.432 1.00 38.81 196 SER A CA 1
ATOM 1576 C C . SER A 1 196 ? -20.679 5.287 -51.493 1.00 38.81 196 SER A C 1
ATOM 1578 O O . SER A 1 196 ? -20.792 5.586 -50.310 1.00 38.81 196 SER A O 1
ATOM 1580 N N . ALA A 1 197 ? -19.630 4.541 -51.838 1.00 40.97 197 ALA A N 1
ATOM 1581 C CA . ALA A 1 197 ? -18.511 4.921 -52.707 1.00 40.97 197 ALA A CA 1
ATOM 1582 C C . ALA 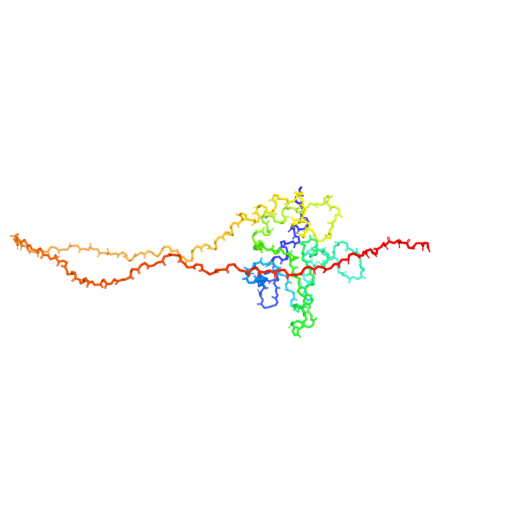A 1 197 ? -17.520 5.915 -52.055 1.00 40.97 197 ALA A C 1
ATOM 1584 O O . ALA A 1 197 ? -17.772 7.107 -51.957 1.00 40.97 197 ALA A O 1
ATOM 1585 N N . PHE A 1 198 ? -16.382 5.345 -51.633 1.00 39.41 198 PHE A N 1
ATOM 1586 C CA . PHE A 1 198 ? -15.001 5.842 -51.744 1.00 39.41 198 PHE A CA 1
ATOM 1587 C C . PHE A 1 198 ? -14.678 7.330 -51.491 1.00 39.41 198 PHE A C 1
ATOM 1589 O O . PHE A 1 198 ? -15.029 8.195 -52.280 1.00 39.41 198 PHE A O 1
ATOM 1596 N N . HIS A 1 199 ? -13.797 7.582 -50.509 1.00 44.06 199 HIS A N 1
ATOM 1597 C CA . HIS A 1 199 ? -12.410 8.018 -50.776 1.00 44.06 199 HIS A CA 1
ATOM 1598 C C . HIS A 1 199 ? -11.554 8.048 -49.485 1.00 44.06 199 HIS A C 1
ATOM 1600 O O . HIS A 1 199 ? -11.865 8.805 -48.565 1.00 44.06 199 HIS A O 1
ATOM 1606 N N . PRO A 1 200 ? -10.442 7.291 -49.401 1.00 52.50 200 PRO A N 1
ATOM 1607 C CA . PRO A 1 200 ? -9.332 7.603 -48.507 1.00 52.50 200 PRO A CA 1
ATOM 1608 C C . PRO A 1 200 ? -8.390 8.602 -49.210 1.00 52.50 200 PRO A C 1
ATOM 1610 O O . PRO A 1 200 ? -8.348 8.643 -50.436 1.00 52.50 200 PRO A O 1
ATOM 1613 N N . TYR A 1 201 ? -7.621 9.374 -48.438 1.00 45.50 201 TYR A N 1
ATOM 1614 C CA . TYR A 1 201 ? -6.718 10.471 -48.848 1.00 45.50 201 TYR A CA 1
ATOM 1615 C C . TYR A 1 201 ? -7.360 11.860 -49.000 1.00 45.50 201 TYR A C 1
ATOM 1617 O O . TYR A 1 201 ? -7.717 12.306 -50.086 1.00 45.50 201 TYR A O 1
ATOM 1625 N N . ARG A 1 202 ? 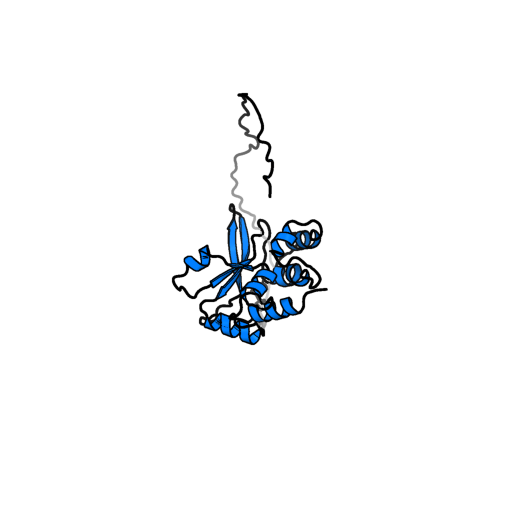-7.351 12.621 -47.898 1.00 41.09 202 ARG A N 1
ATOM 1626 C CA . ARG A 1 202 ? -7.295 14.088 -47.943 1.00 41.09 202 ARG A CA 1
ATOM 1627 C C . ARG A 1 202 ? -6.339 14.593 -46.858 1.00 41.09 202 ARG A C 1
ATOM 1629 O O . ARG A 1 202 ? -6.676 14.601 -45.680 1.00 41.09 202 ARG A O 1
ATOM 1636 N N . ARG A 1 203 ? -5.118 14.955 -47.265 1.00 45.38 203 ARG A N 1
ATOM 1637 C CA . ARG A 1 203 ? -4.225 15.855 -46.512 1.00 45.38 203 ARG A CA 1
ATOM 1638 C C . ARG A 1 203 ? -4.656 17.301 -46.770 1.00 45.38 203 ARG A C 1
ATOM 1640 O O . ARG A 1 203 ? -5.141 17.581 -47.865 1.00 45.38 203 ARG A O 1
ATOM 1647 N N . PRO A 1 204 ? -4.377 18.204 -45.823 1.00 46.31 204 PRO A N 1
ATOM 1648 C CA . PRO A 1 204 ? -3.941 19.545 -46.190 1.00 46.31 204 PRO A CA 1
ATOM 1649 C C . PRO A 1 204 ? -2.566 19.885 -45.590 1.00 46.31 204 PRO A C 1
ATOM 1651 O O . PRO A 1 204 ? -2.321 19.741 -44.396 1.00 46.31 204 PRO A O 1
ATOM 1654 N N . ASP A 1 205 ? -1.691 20.265 -46.514 1.00 39.41 205 ASP A N 1
ATOM 1655 C CA . ASP A 1 205 ? -0.620 21.265 -46.511 1.00 39.41 205 ASP A CA 1
ATOM 1656 C C . ASP A 1 205 ? 0.237 21.587 -45.274 1.00 39.41 205 ASP A C 1
ATOM 1658 O O . ASP A 1 205 ? -0.178 22.156 -44.269 1.00 39.41 205 ASP A O 1
ATOM 1662 N N . THR A 1 206 ? 1.533 21.360 -45.489 1.00 44.38 206 THR A N 1
ATOM 1663 C CA . THR A 1 206 ? 2.674 22.067 -44.906 1.00 44.38 206 THR A CA 1
ATOM 1664 C C . THR A 1 206 ? 2.921 23.411 -45.609 1.00 44.38 206 THR A C 1
ATOM 1666 O O . THR A 1 206 ? 3.228 23.424 -46.798 1.00 44.38 206 THR A O 1
ATOM 1669 N N . GLN A 1 207 ? 2.940 24.514 -44.856 1.00 40.88 207 GLN A N 1
ATOM 1670 C CA . GLN A 1 207 ? 3.772 25.708 -45.102 1.00 40.88 207 GLN A CA 1
ATOM 1671 C C . GLN A 1 207 ? 4.252 26.203 -43.722 1.00 40.88 207 GLN A C 1
ATOM 1673 O O . GLN A 1 207 ? 3.439 26.457 -42.844 1.00 40.88 207 GLN A O 1
ATOM 1678 N N . SER A 1 208 ? 5.533 26.075 -43.365 1.00 39.69 208 SER A N 1
ATOM 1679 C CA . SER A 1 208 ? 6.664 26.946 -43.738 1.00 39.69 208 SER A CA 1
ATOM 1680 C C . SER A 1 208 ? 6.506 28.388 -43.234 1.00 39.69 208 SER A C 1
ATOM 1682 O O . SER A 1 208 ? 5.780 29.161 -43.844 1.00 39.69 208 SER A O 1
ATOM 1684 N N . ARG A 1 209 ? 7.311 28.802 -42.237 1.00 36.34 209 ARG A N 1
ATOM 1685 C CA . ARG A 1 209 ? 8.592 29.528 -42.448 1.00 36.34 209 ARG A CA 1
ATOM 1686 C C . ARG A 1 209 ? 8.928 30.533 -41.312 1.00 36.34 209 ARG A C 1
ATOM 1688 O O . ARG A 1 209 ? 8.201 31.484 -41.087 1.00 36.34 209 ARG A O 1
ATOM 1695 N N . GLN A 1 210 ? 10.083 30.283 -40.680 1.00 39.50 210 GLN A N 1
ATOM 1696 C CA . GLN A 1 210 ? 11.148 31.188 -40.178 1.00 39.50 210 GLN A CA 1
ATOM 1697 C C . GLN A 1 210 ? 10.829 32.479 -39.390 1.00 39.50 210 GLN A C 1
ATOM 1699 O O . GLN A 1 210 ? 10.250 33.418 -39.917 1.00 39.50 210 GLN A O 1
ATOM 1704 N N . ASN A 1 211 ? 11.433 32.586 -38.197 1.00 38.56 211 ASN A N 1
ATOM 1705 C CA . ASN A 1 211 ? 12.515 33.542 -37.867 1.00 38.56 211 ASN A CA 1
ATOM 1706 C C . ASN A 1 211 ? 13.143 33.089 -36.527 1.00 38.56 211 ASN A C 1
ATOM 1708 O O . ASN A 1 211 ? 12.411 32.844 -35.577 1.00 38.56 211 ASN A O 1
ATOM 1712 N N . SER A 1 212 ? 14.412 32.677 -36.439 1.00 39.59 212 SER A N 1
ATOM 1713 C CA . SER A 1 212 ? 15.677 33.413 -36.630 1.00 39.59 212 SER A CA 1
ATOM 1714 C C . SER A 1 212 ? 15.968 34.414 -35.509 1.00 39.59 212 SER A C 1
ATOM 1716 O O . SER A 1 212 ? 15.294 35.433 -35.405 1.00 39.59 212 SER A O 1
ATOM 1718 N N . GLY A 1 213 ? 17.049 34.131 -34.773 1.00 36.53 213 GLY A N 1
ATOM 1719 C CA . GLY A 1 213 ? 17.809 35.083 -33.962 1.00 36.53 213 GLY A CA 1
ATOM 1720 C C . GLY A 1 213 ? 17.499 35.021 -32.464 1.00 36.53 213 GLY A C 1
ATOM 1721 O O . GLY A 1 213 ? 16.355 34.891 -32.061 1.00 36.53 213 GLY A O 1
ATOM 1722 N N . ASP A 1 214 ? 18.452 35.130 -31.555 1.00 38.69 214 ASP A N 1
ATOM 1723 C CA . ASP A 1 214 ? 19.909 35.141 -31.629 1.00 38.69 214 ASP A CA 1
ATOM 1724 C C . ASP A 1 214 ? 20.397 35.120 -30.164 1.00 38.69 214 ASP A C 1
ATOM 1726 O O . ASP A 1 214 ? 19.658 35.503 -29.257 1.00 38.69 214 ASP A O 1
ATOM 1730 N N . SER A 1 215 ? 21.657 34.745 -29.961 1.00 41.16 215 SER A N 1
ATOM 1731 C CA . SER A 1 215 ? 22.499 35.158 -28.829 1.00 41.16 215 SER A CA 1
ATOM 1732 C C . SER A 1 215 ? 22.289 34.528 -27.431 1.00 41.16 215 SER A C 1
ATOM 1734 O O . SER A 1 215 ? 21.473 34.921 -26.602 1.00 41.16 215 SER A O 1
ATOM 1736 N N . GLN A 1 216 ? 23.196 33.581 -27.150 1.00 41.88 216 GLN A N 1
ATOM 1737 C CA . GLN A 1 216 ? 23.855 33.304 -25.855 1.00 41.88 216 GLN A CA 1
ATOM 1738 C C . GLN A 1 216 ? 24.468 34.584 -25.200 1.00 41.88 216 GLN A C 1
ATOM 1740 O O . GLN A 1 216 ? 24.465 35.609 -25.879 1.00 41.88 216 GLN A O 1
ATOM 1745 N N . PRO A 1 217 ? 25.086 34.590 -23.978 1.00 50.38 217 PRO A N 1
ATOM 1746 C CA . PRO A 1 217 ? 25.577 33.467 -23.151 1.00 50.38 217 PRO A CA 1
ATOM 1747 C C . PRO A 1 217 ? 25.376 33.568 -21.613 1.00 50.38 217 PRO A C 1
ATOM 1749 O O . PRO A 1 217 ? 25.109 34.614 -21.037 1.00 50.38 217 PRO A O 1
ATOM 1752 N N . GLY A 1 218 ? 25.643 32.442 -20.937 1.00 42.00 218 GLY A N 1
ATOM 1753 C CA . GLY A 1 218 ? 26.526 32.385 -19.762 1.00 42.00 218 GLY A CA 1
ATOM 1754 C C . GLY A 1 218 ? 26.053 32.966 -18.423 1.00 42.00 218 GLY A C 1
ATOM 1755 O O . GLY A 1 218 ? 26.198 34.154 -18.160 1.00 42.00 218 GLY A O 1
ATOM 1756 N N . ARG A 1 219 ? 25.721 32.083 -17.470 1.00 46.12 219 ARG A N 1
ATOM 1757 C CA . ARG A 1 219 ? 26.060 32.319 -16.056 1.00 46.12 219 ARG A CA 1
ATOM 1758 C C . ARG A 1 219 ? 26.712 31.092 -15.433 1.00 46.12 219 ARG A C 1
ATOM 1760 O O . ARG A 1 219 ? 26.097 30.054 -15.219 1.00 46.12 219 ARG A O 1
ATOM 1767 N N . ILE A 1 220 ? 27.996 31.285 -15.167 1.00 51.25 220 ILE A N 1
ATOM 1768 C CA . ILE A 1 220 ? 28.887 30.476 -14.349 1.00 51.25 220 ILE A CA 1
ATOM 1769 C C . ILE A 1 220 ? 28.355 30.507 -12.910 1.00 51.25 220 ILE A C 1
ATOM 1771 O O . ILE A 1 220 ? 28.230 31.582 -12.328 1.00 51.25 220 ILE A O 1
ATOM 1775 N N . TRP A 1 221 ? 28.072 29.344 -12.328 1.00 48.62 221 TRP A N 1
ATOM 1776 C CA . TRP A 1 221 ? 27.914 29.202 -10.881 1.00 48.62 221 TRP A CA 1
ATOM 1777 C C . TRP A 1 221 ? 29.283 28.878 -10.279 1.00 48.62 221 TRP A C 1
ATOM 1779 O O . TRP A 1 221 ? 29.862 27.834 -10.576 1.00 48.62 221 TRP A O 1
ATOM 1789 N N . ARG A 1 222 ? 29.812 29.784 -9.449 1.00 63.91 222 ARG A N 1
ATOM 1790 C CA . ARG A 1 222 ? 30.890 29.482 -8.499 1.00 63.91 222 ARG A CA 1
ATOM 1791 C C . ARG A 1 222 ? 30.301 29.452 -7.085 1.00 63.91 222 ARG A C 1
ATOM 1793 O O . ARG A 1 222 ? 29.511 30.340 -6.771 1.00 63.91 222 ARG A O 1
ATOM 1800 N N . PRO A 1 223 ? 30.672 28.470 -6.251 1.00 57.91 223 PRO A N 1
ATOM 1801 C CA . PRO A 1 223 ? 30.262 28.414 -4.858 1.00 57.91 223 PRO A CA 1
ATOM 1802 C C . PRO A 1 223 ? 31.197 29.292 -4.011 1.00 57.91 223 PRO A C 1
ATOM 1804 O O . PRO A 1 223 ? 32.413 29.114 -4.050 1.00 57.91 223 PRO A O 1
ATOM 1807 N N . TRP A 1 224 ? 30.634 30.231 -3.257 1.00 53.34 224 TRP A N 1
ATOM 1808 C CA . TRP A 1 224 ? 31.272 30.830 -2.077 1.00 53.34 224 TRP A CA 1
ATOM 1809 C C . TRP A 1 224 ? 31.218 29.778 -0.952 1.00 53.34 224 TRP A C 1
ATOM 1811 O O . TRP A 1 224 ? 30.184 29.150 -0.739 1.00 53.34 224 TRP A O 1
ATOM 1821 N N . GLU A 1 225 ? 32.346 29.297 -0.436 1.00 52.53 225 GLU A N 1
ATOM 1822 C CA . GLU A 1 225 ? 33.257 29.939 0.526 1.00 52.53 225 GLU A CA 1
ATOM 1823 C C . GLU A 1 225 ? 32.709 29.966 1.964 1.00 52.53 225 GLU A C 1
ATOM 1825 O O . GLU A 1 225 ? 31.817 30.743 2.280 1.00 52.53 225 GLU A O 1
ATOM 1830 N N . LYS A 1 226 ? 33.315 29.058 2.752 1.00 49.66 226 LYS A N 1
ATOM 1831 C CA . LYS A 1 226 ? 33.720 29.084 4.173 1.00 49.66 226 LYS A CA 1
ATOM 1832 C C . LYS A 1 226 ? 32.736 29.546 5.245 1.00 49.66 226 LYS A C 1
ATOM 1834 O O . LYS A 1 226 ? 32.454 30.756 5.337 1.00 49.66 226 LYS A O 1
#

Sequence (226 aa):
MPDLALEAFFRELEKTRNPNGTPVLCEHHESINQNRTRTLTVVFENEDVRHDLRKRAHLILERKSSASNSLPKKLHQLGFEHDRLMSSATKNSECSVYKLTNHSGYDVTLNAYKTVILPSFSPLDPSYLNRFKERMTERKYQHIRDSLRNYQSPVHSPARSPQPGPSGLHLPFQQVVQQAGTSTQRQTRQIDGAGSAFHPYRRPDTQSRQNSGDSQPGRIWRPWEK

Organism: NCBI:txid290109